Protein AF-A0A1Q4X7B1-F1 (afdb_monomer_lite)

Secondary structure (DSSP, 8-state):
-----------------------------------PPPP------PPPP---------------------EE-SSEETTEETT--HHHHHHTS-EEEEEEEEETTEEEEEETTSSEEEEEETTTEEEEEEE-SS-EETTS-BTT--TT-HHHHHH-TT-EEETTEEEEEEETTEEEEESSSEEEEETT--S--

Sequence (193 aa):
MGVVLVVAGLALVGCTAEPDASIGTASAATTTTTSTTPPSSTSAVAPSTVTVRSTVTSTVQETVVVDTTPVLSHSAFGAIKLGMTREQLVATGLVGEPTLRISAQCDVYHFKSGNGAAWIQDGQGLMAINVKSGARTAEGLPVEISPADPRLTQTYPSGENGPNGYSVWVNDNVFYFFQGGTTLARRGQACFN

Radius of gyration: 31.18 Å; chains: 1; bounding box: 64×111×54 Å

pLDDT: mean 78.81, std 21.67, range [33.97, 98.25]

Foldseek 3Di:
DDDDDDDDDDDDDDDDDDDDDDDDDDDDDDDDDDDDDDDDDDDDDDDDDDDDDDDPPDPPDDDDDDPPFFEDELADTVLGGFQAAPVSNVVVVQWDPFDDDLDPFWTWTAGPVNQWIWIQGPPRGTFKTKGLFRHAYPQGHTQQDALPDVVCCVSAVQWDDDPQGIKHDPDPFWIWGHRSGIMIGGPPDPRDD

Structure (mmCIF, N/CA/C/O backbone):
data_AF-A0A1Q4X7B1-F1
#
_entry.id   AF-A0A1Q4X7B1-F1
#
loop_
_atom_site.group_PDB
_atom_site.id
_atom_site.type_symbol
_atom_site.label_atom_id
_atom_site.label_alt_id
_atom_site.label_comp_id
_atom_site.label_asym_id
_atom_site.label_entity_id
_atom_site.label_seq_id
_atom_site.pdbx_PDB_ins_code
_atom_site.Cartn_x
_atom_site.Cartn_y
_atom_site.Cartn_z
_atom_site.occupancy
_atom_site.B_iso_or_equiv
_atom_site.auth_seq_id
_atom_site.auth_comp_id
_atom_site.auth_asym_id
_atom_site.auth_atom_id
_atom_site.pdbx_PDB_model_num
ATOM 1 N N . MET A 1 1 ? -6.717 47.091 19.981 1.00 45.00 1 MET A N 1
ATOM 2 C CA . MET A 1 1 ? -7.982 47.849 19.890 1.00 45.00 1 MET A CA 1
ATOM 3 C C . MET A 1 1 ? -8.382 47.919 18.428 1.00 45.00 1 MET A C 1
ATOM 5 O O . MET A 1 1 ? -7.565 48.354 17.632 1.00 45.00 1 MET A O 1
ATOM 9 N N . GLY A 1 2 ? -9.578 47.437 18.086 1.00 40.81 2 GLY A N 1
ATOM 10 C CA . GLY A 1 2 ? -10.105 47.402 16.716 1.00 40.81 2 GLY A CA 1
ATOM 11 C C . GLY A 1 2 ? -11.109 46.258 16.547 1.00 40.81 2 GLY A C 1
ATOM 12 O O . GLY A 1 2 ? -10.708 45.105 16.482 1.00 40.81 2 GLY A O 1
ATOM 13 N N . VAL A 1 3 ? -12.394 46.610 16.582 1.00 44.06 3 VAL A N 1
ATOM 14 C CA . VAL A 1 3 ? -13.625 45.784 16.604 1.00 44.06 3 VAL A CA 1
ATOM 15 C C . VAL A 1 3 ? -13.972 45.359 15.153 1.00 44.06 3 VAL A C 1
ATOM 17 O O . VAL A 1 3 ? -13.523 46.025 14.228 1.00 44.06 3 VAL A O 1
ATOM 20 N N . VAL A 1 4 ? -14.656 44.243 14.854 1.00 40.88 4 VAL A N 1
ATOM 21 C CA . VAL A 1 4 ? -16.124 44.156 14.650 1.00 40.88 4 VAL A CA 1
ATOM 22 C C . VAL A 1 4 ? -16.537 42.700 14.356 1.00 40.88 4 VAL A C 1
ATOM 24 O O . VAL A 1 4 ? -15.959 42.030 13.505 1.00 40.88 4 VAL A O 1
ATOM 27 N N . LEU A 1 5 ? -17.577 42.260 15.074 1.00 47.59 5 LEU A N 1
ATOM 28 C CA . LEU A 1 5 ? -18.411 41.071 14.870 1.00 47.59 5 LEU A CA 1
ATOM 29 C C . LEU A 1 5 ? -19.308 41.209 13.629 1.00 47.59 5 LEU A C 1
ATOM 31 O O . LEU A 1 5 ? -19.968 42.235 13.480 1.00 47.59 5 LEU A O 1
ATOM 35 N N . VAL A 1 6 ? -19.475 40.132 12.853 1.00 48.25 6 VAL A N 1
ATOM 36 C CA . VAL A 1 6 ? -20.700 39.906 12.064 1.00 48.25 6 VAL A CA 1
ATOM 37 C C . VAL A 1 6 ? -21.162 38.465 12.272 1.00 48.25 6 VAL A C 1
ATOM 39 O O . VAL A 1 6 ? -20.545 37.517 11.793 1.00 48.25 6 VAL A O 1
ATOM 42 N N . VAL A 1 7 ? -22.256 38.325 13.018 1.00 48.56 7 VAL A N 1
ATOM 43 C CA . VAL A 1 7 ? -23.097 37.128 13.091 1.00 48.56 7 VAL A CA 1
ATOM 44 C C . VAL A 1 7 ? -24.243 37.355 12.112 1.00 48.56 7 VAL A C 1
ATOM 46 O O . VAL A 1 7 ? -24.952 38.352 12.231 1.00 48.56 7 VAL A O 1
ATOM 49 N N . ALA A 1 8 ? -24.443 36.441 11.169 1.00 54.75 8 ALA A N 1
ATOM 50 C CA . ALA A 1 8 ? -25.655 36.387 10.362 1.00 54.75 8 ALA A CA 1
ATOM 51 C C . ALA A 1 8 ? -26.163 34.945 10.356 1.00 54.75 8 ALA A C 1
ATOM 53 O O . ALA A 1 8 ? -25.591 34.066 9.715 1.00 54.75 8 ALA A O 1
ATOM 54 N N . GLY A 1 9 ? -27.218 34.712 11.135 1.00 40.16 9 GLY A N 1
ATOM 55 C CA . GLY A 1 9 ? -28.049 33.525 11.027 1.00 40.16 9 GLY A CA 1
ATOM 56 C C . GLY A 1 9 ? -29.105 33.711 9.940 1.00 40.16 9 GLY A C 1
ATOM 57 O O . GLY A 1 9 ? -29.641 34.804 9.768 1.00 40.16 9 GLY A O 1
ATOM 58 N N . LEU A 1 10 ? -29.440 32.621 9.256 1.00 51.75 10 LEU A N 1
ATOM 59 C CA . LEU A 1 10 ? -30.729 32.449 8.599 1.00 51.75 10 LEU A CA 1
ATOM 60 C C . LEU A 1 10 ? -31.282 31.078 8.983 1.00 51.75 10 LEU A C 1
ATOM 62 O O . LEU A 1 10 ? -30.565 30.079 8.984 1.00 51.75 10 LEU A O 1
ATOM 66 N N . ALA A 1 11 ? -32.561 31.069 9.337 1.00 46.97 11 ALA A N 1
ATOM 67 C CA . ALA A 1 11 ? -33.305 29.922 9.818 1.00 46.97 11 ALA A CA 1
ATOM 68 C C . ALA A 1 11 ? -34.419 29.536 8.828 1.00 46.97 11 ALA A C 1
ATOM 70 O O . ALA A 1 11 ? -35.012 30.418 8.216 1.00 46.97 11 ALA A O 1
ATOM 71 N N . LEU A 1 12 ? -34.715 28.226 8.810 1.00 45.38 12 LEU A N 1
ATOM 72 C CA . LEU A 1 12 ? -36.012 27.546 8.605 1.00 45.38 12 LEU A CA 1
ATOM 73 C C . LEU A 1 12 ? -36.736 27.663 7.238 1.00 45.38 12 LEU A C 1
ATOM 75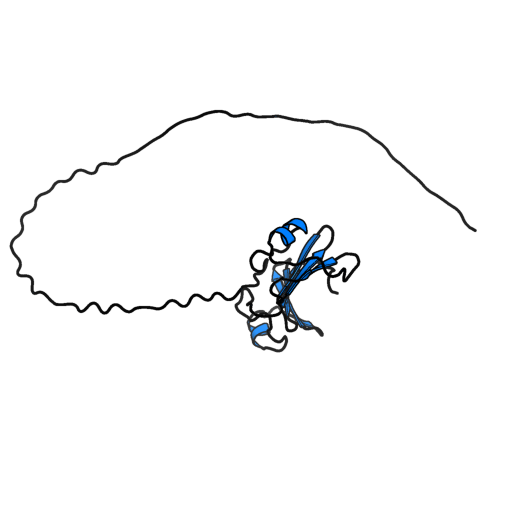 O O . LEU A 1 12 ? -37.035 28.755 6.774 1.00 45.38 12 LEU A O 1
ATOM 79 N N . VAL A 1 13 ? -37.135 26.518 6.648 1.00 49.47 13 VAL A N 1
ATOM 80 C CA . VAL A 1 13 ? -38.505 25.920 6.682 1.00 49.47 13 VAL A CA 1
ATOM 81 C C . VAL A 1 13 ? -38.670 24.801 5.613 1.00 49.47 13 VAL A C 1
ATOM 83 O O . VAL A 1 13 ? -38.412 25.049 4.442 1.00 49.47 13 VAL A O 1
ATOM 86 N N . GLY A 1 14 ? -39.215 23.635 6.032 1.00 33.97 14 GLY A N 1
ATOM 87 C CA . GLY A 1 14 ? -40.128 22.723 5.280 1.00 33.97 14 GLY A CA 1
ATOM 88 C C . GLY A 1 14 ? -39.505 21.788 4.222 1.00 33.97 14 GLY A C 1
ATOM 89 O O . GLY A 1 14 ? -38.581 22.187 3.537 1.00 33.97 14 GLY A O 1
ATOM 90 N N . CYS A 1 15 ? -39.906 20.532 3.981 1.00 43.72 15 CYS A N 1
ATOM 91 C CA . CYS A 1 15 ? -41.090 19.723 4.310 1.00 43.72 15 CYS A CA 1
ATOM 92 C C . CYS A 1 15 ? -40.674 18.231 4.313 1.00 43.72 15 CYS A C 1
ATOM 94 O O . CYS A 1 15 ? -39.997 17.779 3.396 1.00 43.72 15 CYS A O 1
ATOM 96 N N . THR A 1 16 ? -40.908 17.486 5.394 1.00 50.88 16 THR A N 1
ATOM 97 C CA . THR A 1 16 ? -41.884 16.376 5.511 1.00 50.88 16 THR A CA 1
ATOM 98 C C . THR A 1 16 ? -42.155 15.547 4.240 1.00 50.88 16 THR A C 1
ATOM 100 O O . THR A 1 16 ? -42.945 15.964 3.394 1.00 50.88 16 THR A O 1
ATOM 103 N N . ALA A 1 17 ? -41.621 14.323 4.186 1.00 46.66 17 ALA A N 1
ATOM 104 C CA . ALA A 1 17 ? -42.304 13.159 3.612 1.00 46.66 17 ALA A CA 1
ATOM 105 C C . ALA A 1 17 ? -41.731 11.873 4.241 1.00 46.66 17 ALA A C 1
ATOM 107 O O . ALA A 1 17 ? -40.556 11.555 4.087 1.00 46.66 17 ALA A O 1
ATOM 108 N N . GLU A 1 18 ? -42.585 11.164 4.965 1.00 51.38 18 GLU A N 1
ATOM 109 C CA . GLU A 1 18 ? -42.414 9.826 5.539 1.00 51.38 18 GLU A CA 1
ATOM 110 C C . GLU A 1 18 ? -43.729 9.081 5.213 1.00 51.38 18 GLU A C 1
ATOM 112 O O . GLU A 1 18 ? -44.738 9.747 4.956 1.00 51.38 18 GLU A O 1
ATOM 117 N N . PRO A 1 19 ? -43.821 7.757 5.381 1.00 50.91 19 PRO A N 1
ATOM 118 C CA . PRO A 1 19 ? -43.192 6.662 4.646 1.00 50.91 19 PRO A CA 1
ATOM 119 C C . PRO A 1 19 ? -44.212 5.955 3.719 1.00 50.91 19 PRO A C 1
ATOM 121 O O . PRO A 1 19 ? -45.417 6.125 3.881 1.00 50.91 19 PRO A O 1
ATOM 124 N N . ASP A 1 20 ? -43.757 5.081 2.815 1.00 44.84 20 ASP A N 1
ATOM 125 C CA . ASP A 1 20 ? -44.639 4.037 2.276 1.00 44.84 20 ASP A CA 1
ATOM 126 C C . ASP A 1 20 ? -44.042 2.655 2.543 1.00 44.84 20 ASP A C 1
ATOM 128 O O . ASP A 1 20 ? -42.934 2.314 2.118 1.00 44.84 20 ASP A O 1
ATOM 132 N N . ALA A 1 21 ? -44.781 1.895 3.341 1.00 43.91 21 ALA A N 1
ATOM 133 C CA . ALA A 1 21 ? -44.515 0.517 3.679 1.00 43.91 21 ALA A CA 1
ATOM 134 C C . ALA A 1 21 ? -45.283 -0.356 2.687 1.00 43.91 21 ALA A C 1
ATOM 136 O O . ALA A 1 21 ? -46.506 -0.429 2.752 1.00 43.91 21 ALA A O 1
ATOM 137 N N . SER A 1 22 ? -44.581 -1.085 1.819 1.00 52.12 22 SER A N 1
ATOM 138 C CA . SER A 1 22 ? -45.209 -2.155 1.041 1.00 52.12 22 SER A CA 1
ATOM 139 C C . SER A 1 22 ? -44.795 -3.512 1.597 1.00 52.12 22 SER A C 1
ATOM 141 O O . SER A 1 22 ? -43.726 -4.045 1.302 1.00 52.12 22 SER A O 1
ATOM 143 N N . ILE A 1 23 ? -45.686 -4.061 2.417 1.00 48.28 23 ILE A N 1
ATOM 144 C CA . ILE A 1 23 ? -45.691 -5.445 2.881 1.00 48.28 23 ILE A CA 1
ATOM 145 C C . ILE A 1 23 ? -46.274 -6.286 1.739 1.00 48.28 23 ILE A C 1
ATOM 147 O O . ILE A 1 23 ? -47.450 -6.157 1.410 1.00 48.28 23 ILE A O 1
ATOM 151 N N . GLY A 1 24 ? -45.451 -7.130 1.117 1.00 42.44 24 GLY A N 1
ATOM 152 C CA . GLY A 1 24 ? -45.874 -8.103 0.110 1.00 42.44 24 GLY A CA 1
ATOM 153 C C . GLY A 1 24 ? -45.699 -9.523 0.634 1.00 42.44 24 GLY A C 1
ATOM 154 O O . GLY A 1 24 ? -44.600 -10.070 0.612 1.00 42.44 24 GLY A O 1
ATOM 155 N N . THR A 1 25 ? -46.790 -10.100 1.125 1.00 42.44 25 THR A N 1
ATOM 156 C CA . THR A 1 25 ? -46.901 -11.481 1.605 1.00 42.44 25 THR A CA 1
ATOM 157 C C . THR A 1 25 ? -47.220 -12.437 0.443 1.00 42.44 25 THR A C 1
ATOM 159 O O . THR A 1 25 ? -48.009 -12.097 -0.431 1.00 42.44 25 THR A O 1
ATOM 162 N N . ALA A 1 26 ? -46.701 -13.668 0.550 1.00 41.50 26 ALA A N 1
ATOM 163 C CA . ALA A 1 26 ? -47.212 -14.939 0.004 1.00 41.50 26 ALA A CA 1
ATOM 164 C C . ALA A 1 26 ? -46.865 -15.399 -1.439 1.00 41.50 26 ALA A C 1
ATOM 166 O O . ALA A 1 26 ? -47.411 -14.934 -2.429 1.00 41.50 26 ALA A O 1
ATOM 167 N N . SER A 1 27 ? -46.065 -16.478 -1.470 1.00 47.03 27 SER A N 1
ATOM 168 C CA . SER A 1 27 ? -46.431 -17.848 -1.904 1.00 47.03 27 SER A CA 1
ATOM 169 C C . SER A 1 27 ? -46.794 -18.152 -3.372 1.00 47.03 27 SER A C 1
ATOM 171 O O . SER A 1 27 ? -47.877 -17.811 -3.830 1.00 47.03 27 SER A O 1
ATOM 173 N N . ALA A 1 28 ? -45.947 -18.963 -4.026 1.00 46.41 28 ALA A N 1
ATOM 174 C CA . ALA A 1 28 ? -46.290 -20.143 -4.853 1.00 46.41 28 ALA A CA 1
ATOM 175 C C . ALA A 1 28 ? -44.962 -20.833 -5.263 1.00 46.41 28 ALA A C 1
ATOM 177 O O . ALA A 1 28 ? -44.089 -20.193 -5.835 1.00 46.41 28 ALA A O 1
ATOM 178 N N . ALA A 1 29 ? -44.611 -22.020 -4.762 1.00 44.25 29 ALA A N 1
ATOM 179 C CA . ALA A 1 29 ? -45.049 -23.356 -5.189 1.00 44.25 29 ALA A CA 1
ATOM 180 C C . ALA A 1 29 ? -44.616 -23.756 -6.623 1.00 44.25 29 ALA A C 1
ATOM 182 O O . ALA A 1 29 ? -45.232 -23.376 -7.609 1.00 44.25 29 ALA A O 1
ATOM 183 N N . THR A 1 30 ? -43.558 -24.576 -6.652 1.00 47.38 30 THR A N 1
ATOM 184 C CA . THR A 1 30 ? -43.319 -25.789 -7.461 1.00 47.38 30 THR A CA 1
ATOM 185 C C . THR A 1 30 ? -43.568 -25.769 -8.973 1.00 47.38 30 THR A C 1
ATOM 187 O O . THR A 1 30 ? -44.698 -25.696 -9.446 1.00 47.38 30 THR A O 1
ATOM 190 N N . THR A 1 31 ? -42.533 -26.111 -9.748 1.00 47.59 31 THR A N 1
ATOM 191 C CA . THR A 1 31 ? -42.734 -26.949 -10.941 1.00 47.59 31 THR A CA 1
ATOM 192 C C . THR A 1 31 ? -41.549 -27.890 -11.135 1.00 47.59 31 THR A C 1
ATOM 194 O O . THR A 1 31 ? -40.429 -27.480 -11.420 1.00 47.59 31 THR A O 1
ATOM 197 N N . THR A 1 32 ? -41.819 -29.174 -10.928 1.00 48.38 32 THR A N 1
ATOM 198 C CA . THR A 1 32 ? -40.955 -30.303 -11.253 1.00 48.38 32 THR A CA 1
ATOM 199 C C . THR A 1 32 ? -41.224 -30.704 -12.699 1.00 48.38 32 THR A C 1
ATOM 201 O O . THR A 1 32 ? -42.372 -30.959 -13.053 1.00 48.38 32 THR A O 1
ATOM 204 N N . THR A 1 33 ? -40.187 -30.811 -13.525 1.00 49.25 33 THR A N 1
ATOM 205 C CA . THR A 1 33 ? -40.265 -31.446 -14.847 1.00 49.25 33 THR A CA 1
ATOM 206 C C . THR A 1 33 ? -39.259 -32.588 -14.918 1.00 49.25 33 THR A C 1
ATOM 208 O O . THR A 1 33 ? -38.089 -32.425 -15.244 1.00 49.25 33 THR A O 1
ATOM 211 N N . THR A 1 34 ? -39.736 -33.784 -14.583 1.00 49.34 34 THR A N 1
ATOM 212 C CA . THR A 1 34 ? -39.118 -35.058 -14.959 1.00 49.34 34 THR A CA 1
ATOM 213 C C . THR A 1 34 ? -39.337 -35.290 -16.448 1.00 49.34 34 THR A C 1
ATOM 215 O O . THR A 1 34 ? -40.480 -35.418 -16.882 1.00 49.34 34 THR A O 1
ATOM 218 N N . SER A 1 35 ? -38.253 -35.362 -17.221 1.00 47.28 35 SER A N 1
ATOM 219 C CA . SER A 1 35 ? -38.294 -35.800 -18.616 1.00 47.28 35 SER A CA 1
ATOM 220 C C . SER A 1 35 ? -37.808 -37.243 -18.701 1.00 47.28 35 SER A C 1
ATOM 222 O O . SER A 1 35 ? -36.670 -37.561 -18.356 1.00 47.28 35 SER A O 1
ATOM 224 N N . THR A 1 36 ? -38.729 -38.117 -19.088 1.00 43.75 36 THR A N 1
ATOM 225 C CA . THR A 1 36 ? -38.572 -39.562 -19.233 1.00 43.75 36 THR A CA 1
ATOM 226 C C . THR A 1 36 ? -38.264 -39.871 -20.694 1.00 43.75 36 THR A C 1
ATOM 228 O O . THR A 1 36 ? -39.104 -39.629 -21.559 1.00 43.75 36 THR A O 1
ATOM 231 N N . THR A 1 37 ? -37.086 -40.424 -20.982 1.00 54.12 37 THR A N 1
ATOM 232 C CA . THR A 1 37 ? -36.738 -40.906 -22.328 1.00 54.12 37 THR A CA 1
ATOM 233 C C . THR A 1 37 ? -36.963 -42.424 -22.403 1.00 54.12 37 THR A C 1
ATOM 235 O O . THR A 1 37 ? -36.470 -43.143 -21.531 1.00 54.12 37 THR A O 1
ATOM 238 N N . PRO A 1 38 ? -37.705 -42.939 -23.400 1.00 66.69 38 PRO A N 1
ATOM 239 C CA . PRO A 1 38 ? -37.988 -44.368 -23.541 1.00 66.69 38 PRO A CA 1
ATOM 240 C C . PRO A 1 38 ? -36.775 -45.161 -24.071 1.00 66.69 38 PRO A C 1
ATOM 242 O O . PRO A 1 38 ? -36.024 -44.639 -24.898 1.00 66.69 38 PRO A O 1
ATOM 245 N N . PRO A 1 39 ? -36.595 -46.437 -23.678 1.00 59.38 39 PRO A N 1
ATOM 246 C CA . PRO A 1 39 ? -35.640 -47.335 -24.310 1.00 59.38 39 PRO A CA 1
ATOM 247 C C . PRO A 1 39 ? -36.331 -48.165 -25.400 1.00 59.38 39 PRO A C 1
ATOM 249 O O . PRO A 1 39 ? -37.412 -48.702 -25.170 1.00 59.38 39 PRO A O 1
ATOM 252 N N . SER A 1 40 ? -35.696 -48.318 -26.565 1.00 43.59 40 SER A N 1
ATOM 253 C CA . SER A 1 40 ? -35.762 -49.539 -27.390 1.00 43.59 40 SER A CA 1
ATOM 254 C C . SER A 1 40 ? -34.966 -49.381 -28.682 1.00 43.59 40 SER A C 1
ATOM 256 O O . SER A 1 40 ? -35.293 -48.563 -29.536 1.00 43.59 40 SER A O 1
ATOM 258 N N . SER A 1 41 ? -33.969 -50.238 -28.871 1.00 47.34 41 SER A N 1
ATOM 259 C CA . SER A 1 41 ? -33.924 -51.124 -30.041 1.00 47.34 41 SER A CA 1
ATOM 260 C C . SER A 1 41 ? -32.808 -52.150 -29.874 1.00 47.34 41 SER A C 1
ATOM 262 O O . SER A 1 41 ? -31.633 -51.840 -29.694 1.00 47.34 41 SER A O 1
ATOM 264 N N . THR A 1 42 ? -33.237 -53.402 -29.909 1.00 48.09 42 THR A N 1
ATOM 265 C CA . THR A 1 42 ? -32.446 -54.618 -30.030 1.00 48.09 42 THR A CA 1
ATOM 266 C C . THR A 1 42 ? -31.752 -54.629 -31.388 1.00 48.09 42 THR A C 1
ATOM 268 O O . THR A 1 42 ? -32.413 -54.447 -32.409 1.00 48.09 42 THR A O 1
ATOM 271 N N . SER A 1 43 ? -30.448 -54.895 -31.424 1.00 47.94 43 SER A N 1
ATOM 272 C CA . SER A 1 43 ? -29.773 -55.292 -32.660 1.00 47.94 43 SER A CA 1
ATOM 273 C C . SER A 1 43 ? -28.672 -56.298 -32.342 1.00 47.94 43 SER A C 1
ATOM 275 O O . SER A 1 43 ? -27.777 -56.036 -31.541 1.00 47.94 43 SER A O 1
ATOM 277 N N . ALA A 1 44 ? -28.812 -57.490 -32.916 1.00 51.66 44 ALA A N 1
ATOM 278 C CA . ALA A 1 44 ? -27.937 -58.637 -32.745 1.00 51.66 44 ALA A CA 1
ATOM 279 C C . ALA A 1 44 ? -26.774 -58.569 -33.744 1.00 51.66 44 ALA A C 1
ATOM 281 O O . ALA A 1 44 ? -27.017 -58.474 -34.945 1.00 51.66 44 ALA A O 1
ATOM 282 N N . VAL A 1 45 ? -25.528 -58.670 -33.264 1.00 45.84 45 VAL A N 1
ATOM 283 C CA . VAL A 1 45 ? -24.334 -58.877 -34.102 1.00 45.84 45 VAL A CA 1
ATOM 284 C C . VAL A 1 45 ? -23.331 -59.795 -33.374 1.00 45.84 45 VAL A C 1
ATOM 286 O O . VAL A 1 45 ? -23.211 -59.764 -32.154 1.00 45.84 45 VAL A O 1
ATOM 289 N N . ALA A 1 46 ? -22.683 -60.643 -34.175 1.00 49.81 46 ALA A N 1
ATOM 290 C CA . ALA A 1 46 ? -21.834 -61.813 -33.919 1.00 49.81 46 ALA A CA 1
ATOM 291 C C . ALA A 1 46 ? -20.655 -61.677 -32.911 1.00 49.81 46 ALA A C 1
ATOM 293 O O . ALA A 1 46 ? -20.194 -60.570 -32.636 1.00 49.81 46 ALA A O 1
ATOM 294 N N . PRO A 1 47 ? -20.114 -62.807 -32.393 1.00 47.78 47 PRO A N 1
ATOM 295 C CA . PRO A 1 47 ? -19.005 -62.813 -31.436 1.00 47.78 47 PRO A CA 1
ATOM 296 C C . PRO A 1 47 ? -17.662 -62.471 -32.101 1.00 47.78 47 PRO A C 1
ATOM 298 O O . PRO A 1 47 ? -17.155 -63.227 -32.927 1.00 47.78 47 PRO A O 1
ATOM 301 N N . SER A 1 48 ? -17.057 -61.359 -31.681 1.00 52.12 48 SER A N 1
ATOM 302 C CA . SER A 1 48 ? -15.678 -60.994 -32.022 1.00 52.12 48 SER A CA 1
ATOM 303 C C . SER A 1 48 ? -14.744 -61.336 -30.862 1.00 52.12 48 SER A C 1
ATOM 305 O O . SER A 1 48 ? -14.941 -60.898 -29.730 1.00 52.12 48 SER A O 1
ATOM 307 N N . THR A 1 49 ? -13.713 -62.125 -31.149 1.00 51.56 49 THR A N 1
ATOM 308 C CA . THR A 1 49 ? -12.599 -62.449 -30.250 1.00 51.56 49 THR A CA 1
ATOM 309 C C . THR A 1 49 ? -11.865 -61.180 -29.811 1.00 51.56 49 THR A C 1
ATOM 311 O O . THR A 1 49 ? -11.276 -60.487 -30.641 1.00 51.56 49 THR A O 1
ATOM 314 N N . VAL A 1 50 ? -11.881 -60.879 -28.510 1.00 47.25 50 VAL A N 1
ATOM 315 C CA . VAL A 1 50 ? -11.164 -59.741 -27.918 1.00 47.25 50 VAL A CA 1
ATOM 316 C C . VAL A 1 50 ? -9.785 -60.199 -27.446 1.00 47.25 50 VAL A C 1
ATOM 318 O O . VAL A 1 50 ? -9.658 -60.921 -26.460 1.00 47.25 50 VAL A O 1
ATOM 321 N N . THR A 1 51 ? -8.737 -59.749 -28.132 1.00 49.88 51 THR A N 1
ATOM 322 C CA . THR A 1 51 ? -7.361 -59.810 -27.626 1.00 49.88 51 THR A CA 1
ATOM 323 C C . THR A 1 51 ? -7.207 -58.762 -26.526 1.00 49.88 51 THR A C 1
ATOM 325 O O . THR A 1 51 ? -7.236 -57.561 -26.797 1.00 49.88 51 THR A O 1
ATOM 328 N N . VAL A 1 52 ? -7.050 -59.203 -25.275 1.00 46.44 52 VAL A N 1
ATOM 329 C CA . VAL A 1 52 ? -6.786 -58.322 -24.129 1.00 46.44 52 VAL A CA 1
ATOM 330 C C . VAL A 1 52 ? -5.375 -57.751 -24.263 1.00 46.44 52 VAL A C 1
ATOM 332 O O . VAL A 1 52 ? -4.381 -58.414 -23.974 1.00 46.44 52 VAL A O 1
ATOM 335 N N . ARG A 1 53 ? -5.279 -56.503 -24.721 1.00 54.03 53 ARG A N 1
ATOM 336 C CA . ARG A 1 53 ? -4.056 -55.705 -24.636 1.00 54.03 53 ARG A CA 1
ATOM 337 C C . ARG A 1 53 ? -4.052 -55.029 -23.267 1.00 54.03 53 ARG A C 1
ATOM 339 O O . ARG A 1 53 ? -4.782 -54.066 -23.066 1.00 54.03 53 ARG A O 1
ATOM 346 N N . SER A 1 54 ? -3.254 -55.538 -22.329 1.00 50.09 54 SER A N 1
ATOM 347 C CA . SER A 1 54 ? -3.002 -54.858 -21.052 1.00 50.09 54 SER A CA 1
ATOM 348 C C . SER A 1 54 ? -2.316 -53.518 -21.312 1.00 50.09 54 SER A C 1
ATOM 350 O O . SER A 1 54 ? -1.109 -53.453 -21.538 1.00 50.09 54 SER A O 1
ATOM 352 N N . THR A 1 55 ? -3.087 -52.437 -21.304 1.00 54.19 55 THR A N 1
ATOM 353 C CA . THR A 1 55 ? -2.568 -51.076 -21.172 1.00 54.19 55 THR A CA 1
ATOM 354 C C . THR A 1 55 ? -2.242 -50.833 -19.706 1.00 54.19 55 THR A C 1
ATOM 356 O O . THR A 1 55 ? -3.136 -50.756 -18.868 1.00 54.19 55 THR A O 1
ATOM 359 N N . VAL A 1 56 ? -0.950 -50.736 -19.393 1.00 56.59 56 VAL A N 1
ATOM 360 C CA . VAL A 1 56 ? -0.476 -50.230 -18.103 1.00 56.59 56 VAL A CA 1
ATOM 361 C C . VAL A 1 56 ? -0.823 -48.743 -18.049 1.00 56.59 56 VAL A C 1
ATOM 363 O O . VAL A 1 56 ? -0.177 -47.924 -18.700 1.00 56.59 56 VAL A O 1
ATOM 366 N N . THR A 1 57 ? -1.876 -48.393 -17.315 1.00 57.09 57 THR A N 1
ATOM 367 C CA . THR A 1 57 ? -2.222 -46.999 -17.028 1.00 57.09 57 THR A CA 1
ATOM 368 C C . THR A 1 57 ? -1.229 -46.470 -15.998 1.00 57.09 57 THR A C 1
ATOM 370 O O . THR A 1 57 ? -1.347 -46.745 -14.807 1.00 57.09 57 THR A O 1
ATOM 373 N N . SER A 1 58 ? -0.205 -45.755 -16.463 1.00 59.94 58 SER A N 1
ATOM 374 C CA . SER A 1 58 ? 0.727 -45.036 -15.594 1.00 59.94 58 SER A CA 1
ATOM 375 C C . SER A 1 58 ? 0.028 -43.789 -15.055 1.00 59.94 58 SER A C 1
ATOM 377 O O . SER A 1 58 ? -0.112 -42.797 -15.767 1.00 59.94 58 SER A O 1
ATOM 379 N N . THR A 1 59 ? -0.443 -43.838 -13.811 1.00 63.62 59 THR A N 1
ATOM 380 C CA . THR A 1 59 ? -1.041 -42.683 -13.134 1.00 63.62 59 THR A CA 1
ATOM 381 C C . THR A 1 59 ? 0.065 -41.686 -12.787 1.00 63.62 59 THR A C 1
ATOM 383 O O . THR A 1 59 ? 0.763 -41.841 -11.787 1.00 63.62 59 THR A O 1
ATOM 386 N N . VAL A 1 60 ? 0.263 -40.679 -13.639 1.00 67.75 60 VAL A N 1
ATOM 387 C CA . VAL A 1 60 ? 1.117 -39.526 -13.330 1.00 67.75 60 VAL A CA 1
ATOM 388 C C . VAL A 1 60 ? 0.427 -38.738 -12.220 1.00 67.75 60 VAL A C 1
ATOM 390 O O . VAL A 1 60 ? -0.654 -38.192 -12.422 1.00 67.75 60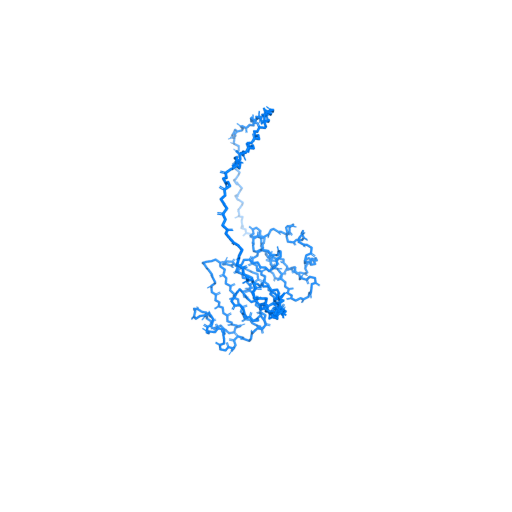 VAL A O 1
ATOM 393 N N . GLN A 1 61 ? 1.019 -38.729 -11.027 1.00 58.50 61 GLN A N 1
ATOM 394 C CA . GLN A 1 61 ? 0.588 -37.847 -9.948 1.00 58.50 61 GLN A CA 1
ATOM 395 C C . GLN A 1 61 ? 1.233 -36.481 -10.182 1.00 58.50 61 GLN A C 1
ATOM 397 O O . GLN A 1 61 ? 2.417 -36.295 -9.915 1.00 58.50 61 GLN A O 1
ATOM 402 N N . GLU A 1 62 ? 0.465 -35.547 -10.735 1.00 70.38 62 GLU A N 1
ATOM 403 C CA . GLU A 1 62 ? 0.866 -34.147 -10.839 1.00 70.38 62 GLU A CA 1
ATOM 404 C C . GLU A 1 62 ? 0.561 -33.448 -9.510 1.00 70.38 62 GLU A C 1
ATOM 406 O O . GLU A 1 62 ? -0.594 -33.284 -9.114 1.00 70.38 62 GLU A O 1
ATOM 411 N N . THR A 1 63 ? 1.605 -33.069 -8.779 1.00 69.38 63 THR A N 1
ATOM 412 C CA . THR A 1 63 ? 1.484 -32.256 -7.569 1.00 69.38 63 THR A CA 1
ATOM 413 C C . THR A 1 63 ? 1.337 -30.788 -7.958 1.00 69.38 63 THR A C 1
ATOM 415 O O . THR A 1 63 ? 2.312 -30.118 -8.293 1.00 69.38 63 THR A O 1
ATOM 418 N N . VAL A 1 64 ? 0.108 -30.271 -7.892 1.00 73.06 64 VAL A N 1
ATOM 419 C CA . VAL A 1 64 ? -0.173 -28.840 -8.071 1.00 73.06 64 VAL A CA 1
ATOM 420 C C . VAL A 1 64 ? 0.292 -28.082 -6.827 1.00 73.06 64 VAL A C 1
ATOM 422 O O . VAL A 1 64 ? -0.296 -28.208 -5.752 1.00 73.06 64 VAL A O 1
ATOM 425 N N . VAL A 1 65 ? 1.354 -27.288 -6.964 1.00 72.00 65 VAL A N 1
ATOM 426 C CA . VAL A 1 65 ? 1.785 -26.345 -5.923 1.00 72.00 65 VAL A CA 1
ATOM 427 C C . VAL A 1 65 ? 0.901 -25.105 -6.011 1.00 72.00 65 VAL A C 1
ATOM 429 O O . VAL A 1 65 ? 0.945 -24.371 -6.996 1.00 72.00 65 VAL A O 1
ATOM 432 N N . VAL A 1 66 ? 0.087 -24.873 -4.984 1.00 79.62 66 VAL A N 1
ATOM 433 C CA . VAL A 1 66 ? -0.730 -23.659 -4.868 1.00 79.62 66 VAL A CA 1
ATOM 434 C C . VAL A 1 66 ? 0.138 -22.542 -4.293 1.00 79.62 66 VAL A C 1
ATOM 436 O O . VAL A 1 66 ? 0.632 -22.662 -3.172 1.00 79.62 66 VAL A O 1
ATOM 439 N N . ASP A 1 67 ? 0.327 -21.456 -5.047 1.00 80.69 67 ASP A N 1
ATOM 440 C CA . ASP A 1 67 ? 0.974 -20.243 -4.535 1.00 80.69 67 ASP A CA 1
ATOM 441 C C . ASP A 1 67 ? 0.015 -19.530 -3.571 1.00 80.69 67 ASP A C 1
ATOM 443 O O . ASP A 1 67 ? -1.019 -18.996 -3.973 1.00 80.69 67 ASP A O 1
ATOM 447 N N . THR A 1 68 ? 0.344 -19.555 -2.281 1.00 87.56 68 THR A N 1
ATOM 448 C CA . THR A 1 68 ? -0.441 -18.916 -1.217 1.00 87.56 68 THR A CA 1
ATOM 449 C C . THR A 1 68 ? 0.108 -17.544 -0.826 1.00 87.56 68 THR A C 1
ATOM 451 O O . THR A 1 68 ? -0.230 -17.034 0.244 1.00 87.56 68 THR A O 1
ATOM 454 N N . THR A 1 69 ? 0.990 -16.951 -1.635 1.00 93.94 69 THR A N 1
ATOM 455 C CA . THR A 1 69 ? 1.584 -15.645 -1.331 1.00 93.94 69 THR A CA 1
ATOM 456 C C . THR A 1 69 ? 0.500 -14.558 -1.329 1.00 93.94 69 THR A C 1
ATOM 458 O O . THR A 1 69 ? -0.217 -14.414 -2.322 1.00 93.94 69 THR A O 1
ATOM 461 N N . PRO A 1 70 ? 0.364 -13.761 -0.251 1.00 96.31 70 PRO A N 1
ATOM 462 C CA . PRO A 1 70 ? -0.567 -12.639 -0.212 1.00 96.31 70 PRO A CA 1
ATOM 463 C C . PRO A 1 70 ? -0.350 -11.655 -1.365 1.00 96.31 70 PRO A C 1
ATOM 465 O O . PRO A 1 70 ? 0.785 -11.329 -1.712 1.00 96.31 70 PRO A O 1
ATOM 468 N N . VAL A 1 71 ? -1.445 -11.131 -1.915 1.00 97.69 71 VAL A N 1
ATOM 469 C CA . VAL A 1 71 ? -1.407 -10.180 -3.032 1.00 97.69 71 VAL A CA 1
ATOM 470 C C . VAL A 1 71 ? -1.921 -8.814 -2.585 1.00 97.69 71 VAL A C 1
ATOM 472 O O . VAL A 1 71 ? -3.033 -8.683 -2.067 1.00 97.69 71 VAL A O 1
ATOM 475 N N . LEU A 1 72 ? -1.109 -7.786 -2.813 1.00 98.19 72 LEU A N 1
ATOM 476 C CA . LEU A 1 72 ? -1.513 -6.389 -2.797 1.00 98.19 72 LEU A CA 1
ATOM 477 C C . LEU A 1 72 ? -2.067 -6.057 -4.183 1.00 98.19 72 LEU A C 1
ATOM 479 O O . LEU A 1 72 ? -1.317 -5.756 -5.104 1.00 98.19 72 LEU A O 1
ATOM 483 N N . SER A 1 73 ? -3.383 -6.144 -4.336 1.00 97.75 73 SER A N 1
ATOM 484 C CA . SER A 1 73 ? -4.088 -5.794 -5.576 1.00 97.75 73 SER A CA 1
ATOM 485 C C . SER A 1 73 ? -4.172 -4.275 -5.775 1.00 97.75 73 SER A C 1
ATOM 487 O O . SER A 1 73 ? -3.849 -3.511 -4.869 1.00 97.75 73 SER A O 1
ATOM 489 N N . HIS A 1 74 ? -4.702 -3.816 -6.913 1.00 97.31 74 HIS A N 1
ATOM 490 C CA . HIS A 1 74 ? -4.921 -2.383 -7.183 1.00 97.31 74 HIS A CA 1
ATOM 491 C C . HIS A 1 74 ? -6.006 -1.719 -6.323 1.00 97.31 74 HIS A C 1
ATOM 493 O O . HIS A 1 74 ? -6.285 -0.534 -6.492 1.00 97.31 74 HIS A O 1
ATOM 499 N N . SER A 1 75 ? -6.659 -2.456 -5.422 1.00 97.12 75 SER A N 1
ATOM 500 C CA . SER A 1 75 ? -7.704 -1.906 -4.545 1.00 97.12 75 SER A CA 1
ATOM 501 C C . SER A 1 75 ? -7.649 -2.399 -3.099 1.00 97.12 75 SER A C 1
ATOM 503 O O . SER A 1 75 ? -8.367 -1.867 -2.249 1.00 97.12 75 SER A O 1
ATOM 505 N N . ALA A 1 76 ? -6.839 -3.418 -2.804 1.00 97.50 76 ALA A N 1
ATOM 506 C CA . ALA A 1 76 ? -6.946 -4.164 -1.558 1.00 97.50 76 ALA A CA 1
ATOM 507 C C . ALA A 1 76 ? -5.704 -4.995 -1.222 1.00 97.50 76 ALA A C 1
ATOM 509 O O . ALA A 1 76 ? -4.987 -5.444 -2.118 1.00 97.50 76 ALA A O 1
ATOM 510 N N . PHE A 1 77 ? -5.546 -5.302 0.064 1.00 97.88 77 PHE A N 1
ATOM 511 C CA . PHE A 1 77 ? -4.650 -6.325 0.596 1.00 97.88 77 PHE A CA 1
ATOM 512 C C . PHE A 1 77 ? -5.451 -7.298 1.468 1.00 97.88 77 PHE A C 1
ATOM 514 O O . PHE A 1 77 ? -5.889 -6.957 2.571 1.00 97.88 77 PHE A O 1
ATOM 521 N N . GLY A 1 78 ? -5.696 -8.506 0.955 1.00 95.69 78 GLY A N 1
ATOM 522 C CA . GLY A 1 78 ? -6.608 -9.456 1.596 1.00 95.69 78 GLY A CA 1
ATOM 523 C C . GLY A 1 78 ? -8.009 -8.857 1.781 1.00 95.69 78 GLY A C 1
ATOM 524 O O . GLY A 1 78 ? -8.647 -8.439 0.816 1.00 95.69 78 GLY A O 1
ATOM 525 N N . ALA A 1 79 ? -8.487 -8.799 3.027 1.00 97.38 79 ALA A N 1
ATOM 526 C CA . ALA A 1 79 ? -9.784 -8.203 3.355 1.00 97.38 79 ALA A CA 1
ATOM 527 C C . ALA A 1 79 ? -9.750 -6.668 3.488 1.00 97.38 79 ALA A C 1
ATOM 529 O O . ALA A 1 79 ? -10.810 -6.050 3.520 1.00 97.38 79 ALA A O 1
ATOM 530 N N . ILE A 1 80 ? -8.569 -6.044 3.554 1.00 98.25 80 ILE A N 1
ATOM 531 C CA . ILE A 1 80 ? -8.415 -4.593 3.718 1.00 98.25 80 ILE A CA 1
ATOM 532 C C . ILE A 1 80 ? -8.553 -3.924 2.350 1.00 98.25 80 ILE A C 1
ATOM 534 O O . ILE A 1 80 ? -7.745 -4.186 1.462 1.00 98.25 80 ILE A O 1
ATOM 538 N N . LYS A 1 81 ? -9.551 -3.052 2.171 1.00 98.19 81 LYS A N 1
ATOM 539 C CA . LYS A 1 81 ? -9.850 -2.395 0.887 1.00 98.19 81 LYS A CA 1
ATOM 540 C C . LYS A 1 81 ? -9.789 -0.881 1.001 1.00 98.19 81 LYS A C 1
ATOM 542 O O . LYS A 1 81 ? -10.265 -0.308 1.981 1.00 98.19 81 LYS A O 1
ATOM 547 N N . LEU A 1 82 ? -9.259 -0.230 -0.030 1.00 97.62 82 LEU A N 1
ATOM 548 C CA . LEU A 1 82 ? -9.322 1.224 -0.156 1.00 97.62 82 LEU A CA 1
ATOM 549 C C . LEU A 1 82 ? -10.779 1.710 -0.065 1.00 97.62 82 LEU A C 1
ATOM 551 O O . LEU A 1 82 ? -11.694 1.070 -0.580 1.00 97.62 82 LEU A O 1
ATOM 555 N N . GLY A 1 83 ? -10.986 2.844 0.602 1.00 96.75 83 GLY A N 1
ATOM 556 C CA . GLY A 1 83 ? -12.299 3.438 0.856 1.00 96.75 83 GLY A CA 1
ATOM 557 C C . GLY A 1 83 ? -13.046 2.883 2.073 1.00 96.75 83 GLY A C 1
ATOM 558 O O . GLY A 1 83 ? -14.075 3.449 2.430 1.00 96.75 83 GLY A O 1
ATOM 559 N N . MET A 1 84 ? -12.545 1.833 2.740 1.00 97.94 84 MET A N 1
ATOM 560 C CA . MET A 1 84 ? -13.156 1.338 3.980 1.00 97.94 84 MET A CA 1
ATOM 561 C C . MET A 1 84 ? -13.254 2.433 5.046 1.00 97.94 84 MET A C 1
ATOM 563 O O . MET A 1 84 ? -12.314 3.206 5.236 1.00 97.94 84 MET A O 1
ATOM 567 N N . THR A 1 85 ? -14.366 2.477 5.778 1.00 96.19 85 THR A N 1
ATOM 568 C CA . THR A 1 85 ? -14.463 3.308 6.985 1.00 96.19 85 THR A CA 1
ATOM 569 C C . THR A 1 85 ? -13.594 2.738 8.107 1.00 96.19 85 THR A C 1
ATOM 571 O O . THR A 1 85 ? -13.071 1.623 8.019 1.00 96.19 85 THR A O 1
ATOM 574 N N . ARG A 1 86 ? -13.464 3.495 9.199 1.00 94.56 86 ARG A N 1
ATOM 575 C CA . ARG A 1 86 ? -12.766 3.045 10.408 1.00 94.56 86 ARG A CA 1
ATOM 576 C C . ARG A 1 86 ? -13.359 1.754 10.954 1.00 94.56 86 ARG A C 1
ATOM 578 O O . ARG A 1 86 ? -12.636 0.800 11.220 1.00 94.56 86 ARG A O 1
ATOM 585 N N . GLU A 1 87 ? -14.676 1.722 11.067 1.00 95.25 87 GLU A N 1
ATOM 586 C CA . GLU A 1 87 ? -15.433 0.605 11.616 1.00 95.25 87 GLU A CA 1
ATOM 587 C C . GLU A 1 87 ? -15.259 -0.633 10.736 1.00 95.25 87 GLU A C 1
ATOM 589 O O . GLU A 1 87 ? -15.017 -1.723 11.245 1.00 95.25 87 GLU A O 1
ATOM 594 N N . GLN A 1 88 ? -15.299 -0.459 9.411 1.00 97.81 88 GLN A N 1
ATOM 595 C CA . GLN A 1 88 ? -15.074 -1.545 8.457 1.00 97.81 88 GLN A CA 1
ATOM 596 C C . GLN A 1 88 ? -13.648 -2.093 8.537 1.00 97.81 88 GLN A C 1
ATOM 598 O O . GLN A 1 88 ? -13.466 -3.309 8.540 1.00 97.81 88 GLN A O 1
ATOM 603 N N . LEU A 1 89 ? -12.644 -1.215 8.633 1.00 97.44 89 LEU A N 1
ATOM 604 C CA . LEU A 1 89 ? -11.248 -1.624 8.754 1.00 97.44 89 LEU A CA 1
ATOM 605 C C . LEU A 1 89 ? -11.021 -2.439 10.034 1.00 97.44 89 LEU A C 1
ATOM 607 O O . LEU A 1 89 ? -10.434 -3.518 9.972 1.00 97.44 89 LEU A O 1
ATOM 611 N N . VAL A 1 90 ? -11.525 -1.965 11.175 1.00 96.44 90 VAL A N 1
ATOM 612 C CA . VAL A 1 90 ? -11.426 -2.678 12.459 1.00 96.44 90 VAL A CA 1
ATOM 613 C C . VAL A 1 90 ? -12.188 -4.006 12.409 1.00 96.44 90 VAL A C 1
ATOM 615 O O . VAL A 1 90 ? -11.669 -5.027 12.862 1.00 96.44 90 VAL A O 1
ATOM 618 N N . ALA A 1 91 ? -13.367 -4.033 11.779 1.00 97.62 91 ALA A N 1
ATOM 619 C CA . ALA A 1 91 ? -14.176 -5.241 11.621 1.00 97.62 91 ALA A CA 1
ATOM 620 C C . ALA A 1 91 ? -13.490 -6.341 10.793 1.00 97.62 91 ALA A C 1
ATOM 622 O O . ALA A 1 91 ? -13.847 -7.509 10.935 1.00 97.62 91 ALA A O 1
ATOM 623 N N . THR A 1 92 ? -12.473 -6.018 9.980 1.00 97.62 92 THR A N 1
ATOM 624 C CA . THR A 1 92 ? -11.655 -7.054 9.319 1.00 97.62 92 THR A CA 1
ATOM 625 C C . THR A 1 92 ? -10.902 -7.935 10.318 1.00 97.62 92 THR A C 1
ATOM 627 O O . THR A 1 92 ? -10.488 -9.039 9.976 1.00 97.62 92 THR A O 1
ATOM 630 N N . GLY A 1 93 ? -10.663 -7.442 11.538 1.00 97.31 93 GLY A N 1
ATOM 631 C CA . GLY A 1 93 ? -9.860 -8.120 12.549 1.00 97.31 93 GLY A CA 1
ATOM 632 C C . GLY A 1 93 ? -8.362 -8.180 12.230 1.00 97.31 93 GLY A C 1
ATOM 633 O O . GLY A 1 93 ? -7.612 -8.724 13.043 1.00 97.31 93 GLY A O 1
ATOM 634 N N . LEU A 1 94 ? -7.916 -7.611 11.103 1.00 97.06 94 LEU A N 1
ATOM 635 C CA . LEU A 1 94 ? -6.531 -7.670 10.616 1.00 97.06 94 LEU A CA 1
ATOM 636 C C . LEU A 1 94 ? -5.649 -6.526 11.131 1.00 97.06 94 LEU A C 1
ATOM 638 O O . LEU A 1 94 ? -4.424 -6.612 11.041 1.00 97.06 94 LEU A O 1
ATOM 642 N N . VAL A 1 95 ? -6.251 -5.475 11.686 1.00 97.12 95 VAL A N 1
ATOM 643 C CA . VAL A 1 95 ? -5.541 -4.311 12.228 1.00 97.12 95 VAL A CA 1
ATOM 644 C C . VAL A 1 95 ? -5.624 -4.242 13.748 1.00 97.12 95 VAL A C 1
ATOM 646 O O . VAL A 1 95 ? -6.572 -4.753 14.345 1.00 97.12 95 VAL A O 1
ATOM 649 N N . GLY A 1 96 ? -4.615 -3.639 14.372 1.00 92.75 96 GLY A N 1
ATOM 650 C CA . GLY A 1 96 ? -4.650 -3.266 15.785 1.00 92.75 96 GLY A CA 1
ATOM 651 C C . GLY A 1 96 ? -5.414 -1.963 16.035 1.00 92.75 96 GLY A C 1
ATOM 652 O O . GLY A 1 96 ? -6.076 -1.429 15.145 1.00 92.75 96 GLY A O 1
ATOM 653 N N . GLU A 1 97 ? -5.275 -1.445 17.253 1.00 88.88 97 GLU A N 1
ATOM 654 C CA . GLU A 1 97 ? -5.749 -0.108 17.619 1.00 88.88 97 GLU A CA 1
ATOM 655 C C . GLU A 1 97 ? -5.004 0.983 16.829 1.00 88.88 97 GLU A C 1
ATOM 657 O O . GLU A 1 97 ? -3.849 0.776 16.430 1.00 88.88 97 GLU A O 1
ATOM 662 N N . PRO A 1 98 ? -5.627 2.153 16.601 1.00 87.88 98 PRO A N 1
ATOM 663 C CA . PRO A 1 98 ? -4.948 3.267 15.959 1.00 87.88 98 PRO A CA 1
ATOM 664 C C . PRO A 1 98 ? -3.776 3.745 16.821 1.00 87.88 98 PRO A C 1
ATOM 666 O O . PRO A 1 98 ? -3.934 3.993 18.015 1.00 87.88 98 PRO A O 1
ATOM 669 N N . THR A 1 99 ? -2.594 3.889 16.225 1.00 79.56 99 THR A N 1
ATOM 670 C CA . THR A 1 99 ? -1.360 4.192 16.974 1.00 79.56 99 THR A CA 1
ATOM 671 C C . THR A 1 99 ? -0.895 5.632 16.854 1.00 79.56 99 THR A C 1
ATOM 673 O O . THR A 1 99 ? -0.222 6.126 17.755 1.00 79.56 99 THR A O 1
ATOM 676 N N . LEU A 1 100 ? -1.220 6.317 15.758 1.00 69.38 100 LEU A N 1
ATOM 677 C CA . LEU A 1 100 ? -0.750 7.676 15.511 1.00 69.38 100 LEU A CA 1
ATOM 678 C C . LEU A 1 100 ? -1.707 8.466 14.628 1.00 69.38 100 LEU A C 1
ATOM 680 O O . LEU A 1 100 ? -2.218 7.953 13.631 1.00 69.38 100 LEU A O 1
ATOM 684 N N . ARG A 1 101 ? -1.815 9.759 14.946 1.00 68.62 101 ARG A N 1
ATOM 685 C CA . ARG A 1 101 ? -2.157 10.803 13.983 1.00 68.62 101 ARG A CA 1
ATOM 686 C C . ARG A 1 101 ? -0.869 11.389 13.423 1.00 68.62 101 ARG A C 1
ATOM 688 O O . ARG A 1 101 ? -0.239 12.213 14.077 1.00 68.62 101 ARG A O 1
ATOM 695 N N . ILE A 1 102 ? -0.443 10.919 12.247 1.00 63.28 102 ILE A N 1
ATOM 696 C CA . ILE A 1 102 ? 0.763 11.447 11.570 1.00 63.28 102 ILE A CA 1
ATOM 697 C C . ILE A 1 102 ? 0.524 12.895 11.117 1.00 63.28 102 ILE A C 1
ATOM 699 O O . ILE A 1 102 ? 1.426 13.727 11.151 1.00 63.28 102 ILE A O 1
ATOM 703 N N . SER A 1 103 ? -0.718 13.210 10.757 1.00 66.31 103 SER A N 1
ATOM 704 C CA . SER A 1 103 ? -1.209 14.564 10.521 1.00 66.31 103 SER A CA 1
ATOM 705 C C . SER A 1 103 ? -2.542 14.740 11.245 1.00 66.31 103 SER A C 1
ATOM 707 O O . SER A 1 103 ? -3.159 13.758 11.666 1.00 66.31 103 SER A O 1
ATOM 709 N N . ALA A 1 104 ? -3.037 15.977 11.355 1.00 63.66 104 ALA A N 1
ATOM 710 C CA . ALA A 1 104 ? -4.352 16.255 11.945 1.00 63.66 104 ALA A CA 1
ATOM 711 C C . ALA A 1 104 ? -5.514 15.489 11.272 1.00 63.66 104 ALA A C 1
ATOM 713 O O . ALA A 1 104 ? -6.620 15.490 11.804 1.00 63.66 104 ALA A O 1
ATOM 714 N N . GLN A 1 105 ? -5.265 14.857 10.118 1.00 75.94 105 GLN A N 1
ATOM 715 C CA . GLN A 1 105 ? -6.277 14.306 9.228 1.00 75.94 105 GLN A CA 1
ATOM 716 C C . GLN A 1 105 ? -6.159 12.796 8.991 1.00 75.94 105 GLN A C 1
ATOM 718 O O . GLN A 1 105 ? -7.065 12.254 8.362 1.00 75.94 105 GLN A O 1
ATOM 723 N N . CYS A 1 106 ? -5.092 12.122 9.453 1.00 87.44 106 CYS A N 1
ATOM 724 C CA . CYS A 1 106 ? -4.899 10.696 9.173 1.00 87.44 106 CYS A CA 1
ATOM 725 C C . CYS A 1 106 ? -4.584 9.847 10.403 1.00 87.44 106 CYS A C 1
ATOM 727 O O . CYS A 1 106 ? -3.584 10.083 11.078 1.00 87.44 106 CYS A O 1
ATOM 729 N N . ASP A 1 107 ? -5.381 8.798 10.605 1.00 90.69 107 ASP A N 1
ATOM 730 C CA . ASP A 1 107 ? -5.163 7.763 11.616 1.00 90.69 107 ASP A CA 1
ATOM 731 C C . ASP A 1 107 ? -4.451 6.546 11.007 1.00 90.69 107 ASP A C 1
ATOM 733 O O . ASP A 1 107 ? -4.819 6.067 9.929 1.00 90.69 107 ASP A O 1
ATOM 737 N N . VAL A 1 108 ? -3.446 6.030 11.719 1.00 93.25 108 VAL A N 1
ATOM 738 C CA . VAL A 1 108 ? -2.658 4.857 11.310 1.00 93.25 108 VAL A CA 1
ATOM 739 C C . VAL A 1 108 ? -3.087 3.613 12.069 1.00 93.25 108 VAL A C 1
ATOM 741 O O . VAL A 1 108 ? -3.095 3.603 13.297 1.00 93.25 108 VAL A O 1
ATOM 744 N N . TYR A 1 109 ? -3.348 2.543 11.325 1.00 95.31 109 TYR A N 1
ATOM 745 C CA . TYR A 1 109 ? -3.709 1.224 11.832 1.00 95.31 109 TYR A CA 1
ATOM 746 C C . TYR A 1 109 ? -2.650 0.210 11.404 1.00 95.31 109 TYR A C 1
ATOM 748 O O . TYR A 1 109 ? -2.567 -0.156 10.230 1.00 95.31 109 TYR A O 1
ATOM 756 N N . HIS A 1 110 ? -1.825 -0.262 12.337 1.00 95.81 110 HIS A N 1
ATOM 757 C CA . HIS A 1 110 ? -0.853 -1.310 12.023 1.00 95.81 110 HIS A CA 1
ATOM 758 C C . HIS A 1 110 ? -1.539 -2.656 11.814 1.00 95.81 110 HIS A C 1
ATOM 760 O O . HIS A 1 110 ? -2.477 -3.011 12.531 1.00 95.81 110 HIS A O 1
ATOM 766 N N . PHE A 1 111 ? -1.036 -3.434 10.856 1.00 96.69 111 PHE A N 1
ATOM 767 C CA . PHE A 1 111 ? -1.488 -4.810 10.685 1.00 96.69 111 PHE A CA 1
ATOM 768 C C . PHE A 1 111 ? -1.023 -5.652 11.871 1.00 96.69 111 PHE A C 1
ATOM 770 O O . PHE A 1 111 ? 0.125 -5.537 12.304 1.00 96.69 111 PHE A O 1
ATOM 777 N N . LYS A 1 112 ? -1.881 -6.546 12.368 1.00 96.44 112 LYS A N 1
ATOM 778 C CA . LYS A 1 112 ? -1.534 -7.469 13.464 1.00 96.44 112 LYS A CA 1
ATOM 779 C C . LYS A 1 112 ? -0.390 -8.417 13.103 1.00 96.44 112 LYS A C 1
ATOM 781 O O . LYS A 1 112 ? 0.343 -8.856 13.977 1.00 96.44 112 LYS A O 1
ATOM 786 N N . SER A 1 113 ? -0.218 -8.701 11.816 1.00 94.25 113 SER A N 1
ATOM 787 C CA . SER A 1 113 ? 0.915 -9.446 11.260 1.00 94.25 113 SER A CA 1
ATOM 788 C C . SER A 1 113 ? 2.254 -8.703 11.361 1.00 94.25 113 SER A C 1
ATOM 790 O O . SER A 1 113 ? 3.294 -9.306 11.125 1.00 94.25 113 SER A O 1
ATOM 792 N N . GLY A 1 114 ? 2.256 -7.395 11.649 1.00 93.88 114 GLY A N 1
ATOM 793 C CA . GLY A 1 114 ? 3.462 -6.561 11.721 1.00 93.88 114 GLY A CA 1
ATOM 794 C C . GLY A 1 114 ? 4.064 -6.177 10.363 1.00 93.88 114 GLY A C 1
ATOM 795 O O . GLY A 1 114 ? 4.983 -5.360 10.304 1.00 93.88 114 GLY A O 1
ATOM 796 N N . ASN A 1 115 ? 3.530 -6.701 9.257 1.00 94.88 115 ASN A N 1
ATOM 797 C CA . ASN A 1 115 ? 4.076 -6.513 7.911 1.00 94.88 115 ASN A CA 1
ATOM 798 C C . ASN A 1 115 ? 3.517 -5.287 7.172 1.00 94.88 115 ASN A C 1
ATOM 800 O O . ASN A 1 115 ? 3.587 -5.236 5.947 1.00 94.88 115 ASN A O 1
ATOM 804 N N . GLY A 1 116 ? 2.957 -4.297 7.870 1.00 95.88 116 GLY A N 1
ATOM 805 C CA . GLY A 1 116 ? 2.383 -3.136 7.199 1.00 95.88 116 GLY A CA 1
ATOM 806 C C . GLY A 1 116 ? 1.494 -2.255 8.062 1.00 95.88 116 GLY A C 1
ATOM 807 O O . GLY A 1 116 ? 1.431 -2.396 9.288 1.00 95.88 116 GLY A O 1
ATOM 808 N N . ALA A 1 117 ? 0.832 -1.315 7.396 1.00 96.00 117 ALA A N 1
ATOM 809 C CA . ALA A 1 117 ? -0.127 -0.406 8.001 1.00 96.00 117 ALA A CA 1
ATOM 810 C C . ALA A 1 117 ? -1.172 0.072 6.984 1.00 96.00 117 ALA A C 1
ATOM 812 O O . ALA A 1 117 ? -0.968 0.035 5.771 1.00 96.00 117 ALA A O 1
ATOM 813 N N . ALA A 1 118 ? -2.291 0.541 7.514 1.00 96.25 118 ALA A N 1
ATOM 814 C CA . ALA A 1 118 ? -3.395 1.163 6.806 1.00 96.25 118 ALA A CA 1
ATOM 815 C C . ALA A 1 118 ? -3.566 2.604 7.309 1.00 96.25 118 ALA A C 1
ATOM 817 O O . ALA A 1 118 ? -3.467 2.848 8.512 1.00 96.25 118 ALA A O 1
ATOM 818 N N . TRP A 1 119 ? -3.853 3.545 6.409 1.00 95.62 119 TRP A N 1
ATOM 819 C CA . TRP A 1 119 ? -4.118 4.944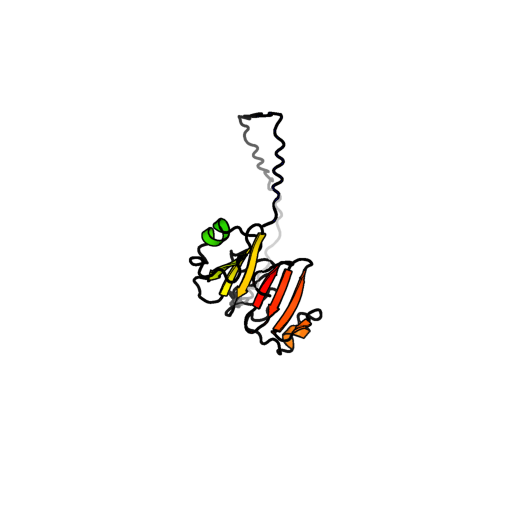 6.759 1.00 95.62 119 TRP A CA 1
ATOM 820 C C . TRP A 1 119 ? -5.531 5.335 6.378 1.00 95.62 119 TRP A C 1
ATOM 822 O O . TRP A 1 119 ? -5.925 5.225 5.212 1.00 95.62 119 TRP A O 1
ATOM 832 N N . ILE A 1 120 ? -6.270 5.839 7.359 1.00 94.19 120 ILE A N 1
ATOM 833 C CA . ILE A 1 120 ? -7.594 6.418 7.163 1.00 94.19 120 ILE A CA 1
ATOM 834 C C . ILE A 1 120 ? -7.470 7.926 7.207 1.00 94.19 120 ILE A C 1
ATOM 836 O O . ILE A 1 120 ? -6.937 8.455 8.175 1.00 94.19 120 ILE A O 1
ATOM 840 N N . GLN A 1 121 ? -8.010 8.594 6.191 1.00 92.56 121 GLN A N 1
ATOM 841 C CA . GLN A 1 121 ? -8.182 10.038 6.192 1.00 92.56 121 GLN A CA 1
ATOM 842 C C . GLN A 1 121 ? -9.621 10.380 6.587 1.00 92.56 121 GLN A C 1
ATOM 844 O O . GLN A 1 121 ? -10.578 9.797 6.059 1.00 92.56 121 GLN A O 1
ATOM 849 N N . ASP A 1 122 ? -9.775 11.326 7.512 1.00 88.81 122 ASP A N 1
ATOM 850 C CA . ASP A 1 122 ? -11.084 11.742 8.016 1.00 88.81 122 ASP A CA 1
ATOM 851 C C . ASP A 1 122 ? -11.998 12.188 6.854 1.00 88.81 122 ASP A C 1
ATOM 853 O O . ASP A 1 122 ? -11.613 12.967 5.981 1.00 88.81 122 ASP A O 1
ATOM 857 N N . GLY A 1 123 ? -13.211 11.626 6.802 1.00 89.56 123 GLY A N 1
ATOM 858 C CA . GLY A 1 123 ? -14.197 11.892 5.745 1.00 89.56 123 GLY A CA 1
ATOM 859 C C . GLY A 1 123 ? -13.902 11.271 4.370 1.00 89.56 123 GLY A C 1
ATOM 860 O O . GLY A 1 123 ? -14.709 11.443 3.459 1.00 89.56 123 GLY A O 1
ATOM 861 N N . GLN A 1 124 ? -12.787 10.554 4.191 1.00 93.25 124 GLN A N 1
ATOM 862 C CA . GLN A 1 124 ? -12.415 9.903 2.919 1.00 93.25 124 GLN A CA 1
ATOM 863 C C . GLN A 1 124 ? -12.242 8.377 3.032 1.00 93.25 124 GLN A C 1
ATOM 865 O O . GLN A 1 124 ? -12.199 7.684 2.010 1.00 93.25 124 GLN A O 1
ATOM 870 N N . GLY A 1 125 ? -12.171 7.852 4.259 1.00 95.25 125 GLY A N 1
ATOM 871 C CA . GLY A 1 125 ? -11.969 6.430 4.535 1.00 95.25 125 GLY A CA 1
ATOM 872 C C . GLY A 1 125 ? -10.512 6.007 4.354 1.00 95.25 125 GLY A C 1
ATOM 873 O O . GLY A 1 125 ? -9.594 6.824 4.441 1.00 95.25 125 GLY A O 1
ATOM 874 N N . LEU A 1 126 ? -10.288 4.715 4.125 1.00 96.50 126 LEU A N 1
ATOM 875 C CA . LEU A 1 126 ? -8.962 4.149 3.917 1.00 96.50 126 LEU A CA 1
ATOM 876 C C . LEU A 1 126 ? -8.350 4.677 2.615 1.00 96.50 126 LEU A C 1
ATOM 878 O O . LEU A 1 126 ? -8.786 4.322 1.518 1.00 96.50 126 LEU A O 1
ATOM 882 N N . MET A 1 127 ? -7.322 5.510 2.737 1.00 96.56 127 MET A N 1
ATOM 883 C CA . MET A 1 127 ? -6.664 6.157 1.601 1.00 96.56 127 MET A CA 1
ATOM 884 C C . MET A 1 127 ? -5.383 5.452 1.177 1.00 96.56 127 MET A C 1
ATOM 886 O O . MET A 1 127 ? -4.985 5.596 0.021 1.00 96.56 127 MET A O 1
ATOM 890 N N . ALA A 1 128 ? -4.758 4.683 2.072 1.00 96.56 128 ALA A N 1
ATOM 891 C CA . ALA A 1 128 ? -3.527 3.974 1.764 1.00 96.56 128 ALA A CA 1
ATOM 892 C C . ALA A 1 128 ? -3.367 2.659 2.533 1.00 96.56 128 ALA A C 1
ATOM 894 O O . ALA A 1 128 ? -3.819 2.519 3.671 1.00 96.56 128 ALA A O 1
ATOM 895 N N . ILE A 1 129 ? -2.667 1.720 1.903 1.00 97.94 129 ILE A N 1
ATOM 896 C CA . ILE A 1 129 ? -2.286 0.407 2.423 1.00 97.94 129 ILE A CA 1
ATOM 897 C C . ILE A 1 129 ? -0.799 0.228 2.120 1.00 97.94 129 ILE A C 1
ATOM 899 O O . ILE A 1 129 ? -0.412 0.219 0.957 1.00 97.94 129 ILE A O 1
ATOM 903 N N . ASN A 1 130 ? 0.037 0.067 3.137 1.00 97.12 130 ASN A N 1
ATOM 904 C CA . ASN A 1 130 ? 1.460 -0.223 2.985 1.00 97.12 130 ASN A CA 1
ATOM 905 C C . ASN A 1 130 ? 1.712 -1.645 3.436 1.00 97.12 130 ASN A C 1
ATOM 907 O O . ASN A 1 130 ? 1.353 -2.017 4.554 1.00 97.12 130 ASN A O 1
ATOM 911 N N . VAL A 1 131 ? 2.373 -2.406 2.577 1.00 98.19 131 VAL A N 1
ATOM 912 C CA . VAL A 1 131 ? 2.846 -3.748 2.878 1.00 98.19 131 VAL A CA 1
ATOM 913 C C . VAL A 1 131 ? 4.363 -3.723 2.785 1.00 98.19 131 VAL A C 1
ATOM 915 O O . VAL A 1 131 ? 4.936 -3.386 1.750 1.00 98.19 131 VAL A O 1
ATOM 918 N N . LYS A 1 132 ? 5.016 -4.037 3.899 1.00 97.31 132 LYS A N 1
ATOM 919 C CA . LYS A 1 132 ? 6.471 -3.992 4.039 1.00 97.31 132 LYS A CA 1
ATOM 920 C C . LYS A 1 132 ? 7.145 -5.221 3.449 1.00 97.31 132 LYS A C 1
ATOM 922 O O . LYS A 1 132 ? 8.245 -5.095 2.936 1.00 97.31 132 LYS A O 1
ATOM 927 N N . SER A 1 133 ? 6.523 -6.393 3.566 1.00 96.75 133 SER A N 1
ATOM 928 C CA . SER A 1 133 ? 7.121 -7.657 3.132 1.00 96.75 133 SER A CA 1
ATOM 929 C C . SER A 1 133 ? 6.109 -8.800 3.061 1.00 96.75 133 SER A C 1
ATOM 931 O O . SER A 1 133 ? 5.000 -8.720 3.610 1.00 96.75 133 SER A O 1
ATOM 933 N N . GLY A 1 134 ? 6.530 -9.894 2.417 1.00 95.19 134 GLY A N 1
ATOM 934 C CA . GLY A 1 134 ? 5.815 -11.174 2.436 1.00 95.19 134 GLY A CA 1
ATOM 935 C C . GLY A 1 134 ? 4.567 -11.190 1.558 1.00 95.19 134 GLY A C 1
ATOM 936 O O . GLY A 1 134 ? 3.656 -11.976 1.801 1.00 95.19 134 GLY A O 1
ATOM 937 N N . ALA A 1 135 ? 4.511 -10.303 0.568 1.00 97.56 135 ALA A N 1
ATOM 938 C CA . ALA A 1 135 ? 3.422 -10.200 -0.389 1.00 97.56 135 ALA A CA 1
ATOM 939 C C . ALA A 1 135 ? 3.969 -9.889 -1.785 1.00 97.56 135 ALA A C 1
ATOM 941 O O . ALA A 1 135 ? 5.136 -9.526 -1.949 1.00 97.56 135 ALA A O 1
ATOM 942 N N . ARG A 1 136 ? 3.105 -9.988 -2.792 1.00 97.94 136 ARG A N 1
ATOM 943 C CA . ARG A 1 136 ? 3.387 -9.527 -4.154 1.00 97.94 136 ARG A CA 1
ATOM 944 C C . ARG A 1 136 ? 2.372 -8.487 -4.606 1.00 97.94 136 ARG A C 1
ATOM 946 O O . ARG A 1 136 ? 1.248 -8.468 -4.113 1.00 97.94 136 ARG A O 1
ATOM 953 N N . THR A 1 137 ? 2.752 -7.633 -5.545 1.00 98.06 137 THR A N 1
ATOM 954 C CA . THR A 1 137 ? 1.802 -6.806 -6.296 1.00 98.06 137 THR A CA 1
ATOM 955 C C . THR A 1 137 ? 0.902 -7.682 -7.169 1.00 98.06 137 THR A C 1
ATOM 957 O O . THR A 1 137 ? 1.157 -8.879 -7.337 1.00 98.06 137 THR A O 1
ATOM 960 N N . ALA A 1 138 ? -0.144 -7.094 -7.755 1.00 97.19 138 ALA A N 1
ATOM 961 C CA . ALA A 1 138 ? -1.000 -7.787 -8.721 1.00 97.19 138 ALA A CA 1
ATOM 962 C C . ALA A 1 138 ? -0.207 -8.348 -9.919 1.00 97.19 138 ALA A C 1
ATOM 964 O O . ALA A 1 138 ? -0.564 -9.381 -10.476 1.00 97.19 138 ALA A O 1
ATOM 965 N N . GLU A 1 139 ? 0.894 -7.690 -10.274 1.00 97.12 139 GLU A N 1
ATOM 966 C CA . GLU A 1 139 ? 1.805 -8.050 -11.360 1.00 97.12 139 GLU A CA 1
ATOM 967 C C . GLU A 1 139 ? 2.888 -9.056 -10.935 1.00 97.12 139 GLU A C 1
ATOM 969 O O . GLU A 1 139 ? 3.734 -9.442 -11.739 1.00 97.12 139 GLU A O 1
ATOM 974 N N . GLY A 1 140 ? 2.877 -9.502 -9.676 1.00 97.00 140 GLY A N 1
ATOM 975 C CA . GLY A 1 140 ? 3.771 -10.549 -9.185 1.00 97.00 140 GLY A CA 1
ATOM 976 C C . GLY A 1 140 ? 5.139 -10.063 -8.699 1.00 97.00 140 GLY A C 1
ATOM 977 O O . GLY A 1 140 ? 5.989 -10.896 -8.374 1.00 97.00 140 GLY A O 1
ATOM 978 N N . LEU A 1 141 ? 5.369 -8.751 -8.593 1.00 97.62 141 LEU A N 1
ATOM 979 C CA . LEU A 1 141 ? 6.599 -8.232 -7.993 1.00 97.62 141 LEU A CA 1
ATOM 980 C C . LEU A 1 141 ? 6.532 -8.311 -6.463 1.00 97.62 141 LEU A C 1
ATOM 982 O O . LEU A 1 141 ? 5.485 -8.003 -5.899 1.00 97.62 141 LEU A O 1
ATOM 986 N N . PRO A 1 142 ? 7.615 -8.691 -5.762 1.00 97.75 142 PRO A N 1
ATOM 987 C CA . PRO A 1 142 ? 7.668 -8.606 -4.302 1.00 97.75 142 PRO A CA 1
ATOM 988 C C . PRO A 1 142 ? 7.388 -7.178 -3.825 1.00 97.75 142 PRO A C 1
ATOM 990 O O . PRO A 1 142 ? 7.895 -6.228 -4.417 1.00 97.75 142 PRO A O 1
ATOM 993 N N . VAL A 1 143 ? 6.620 -7.003 -2.748 1.00 97.81 143 VAL A N 1
ATOM 994 C CA . VAL A 1 143 ? 6.299 -5.655 -2.237 1.00 97.81 143 VAL A CA 1
ATOM 995 C C . VAL A 1 143 ? 7.509 -4.940 -1.622 1.00 97.81 143 VAL A C 1
ATOM 997 O O . VAL A 1 143 ? 7.545 -3.715 -1.562 1.00 97.81 143 VAL A O 1
ATOM 1000 N N . GLU A 1 144 ? 8.510 -5.693 -1.183 1.00 96.88 144 GLU A N 1
ATOM 1001 C CA . GLU A 1 144 ? 9.788 -5.212 -0.653 1.00 96.88 144 GLU A CA 1
ATOM 1002 C C . GLU A 1 144 ? 10.841 -4.934 -1.742 1.00 96.88 144 GLU A C 1
ATOM 1004 O O . GLU A 1 144 ? 12.010 -4.702 -1.430 1.00 96.88 144 GLU A O 1
ATOM 1009 N N . ILE A 1 145 ? 10.459 -4.996 -3.024 1.00 97.00 145 ILE A N 1
ATOM 1010 C CA . ILE A 1 145 ? 11.375 -4.754 -4.140 1.00 97.00 145 ILE A CA 1
ATOM 1011 C C . ILE A 1 145 ? 12.061 -3.384 -4.012 1.00 97.00 145 ILE A C 1
ATOM 1013 O O . ILE A 1 145 ? 11.447 -2.372 -3.664 1.00 97.00 145 ILE A O 1
ATOM 1017 N N . SER A 1 146 ? 13.367 -3.364 -4.289 1.00 95.50 146 SER A N 1
ATOM 1018 C CA . SER A 1 146 ? 14.151 -2.129 -4.287 1.00 95.50 146 SER A CA 1
ATOM 1019 C C . SER A 1 146 ? 13.655 -1.190 -5.391 1.00 95.50 146 SER A C 1
ATOM 1021 O O . SER A 1 146 ? 13.482 -1.658 -6.516 1.00 95.50 146 SER A O 1
ATOM 1023 N N . PRO A 1 147 ? 13.520 0.126 -5.138 1.00 95.00 147 PRO A N 1
ATOM 1024 C CA . PRO A 1 147 ? 13.186 1.105 -6.177 1.00 95.00 147 PRO A CA 1
ATOM 1025 C C . PRO A 1 147 ? 14.166 1.113 -7.361 1.00 95.00 147 PRO A C 1
ATOM 1027 O O . PRO A 1 147 ? 13.806 1.529 -8.455 1.00 95.00 147 PRO A O 1
ATOM 1030 N N . ALA A 1 148 ? 15.400 0.641 -7.152 1.00 94.06 148 ALA A N 1
ATOM 1031 C CA . ALA A 1 148 ? 16.428 0.542 -8.187 1.00 94.06 148 ALA A CA 1
ATOM 1032 C C . ALA A 1 148 ? 16.422 -0.799 -8.953 1.00 94.06 148 ALA A C 1
ATOM 1034 O O . ALA A 1 148 ? 17.261 -0.999 -9.831 1.00 94.06 148 ALA A O 1
ATOM 1035 N N . ASP A 1 149 ? 15.536 -1.743 -8.614 1.00 96.12 149 ASP A N 1
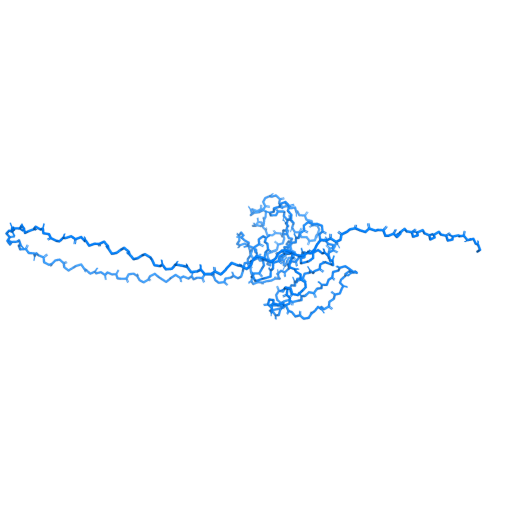ATOM 1036 C CA . ASP A 1 149 ? 15.452 -3.033 -9.307 1.00 96.12 149 ASP A CA 1
ATOM 1037 C C . ASP A 1 149 ? 14.884 -2.833 -10.728 1.00 96.12 149 ASP A C 1
ATOM 1039 O O . ASP A 1 149 ? 13.781 -2.299 -10.878 1.00 96.12 149 ASP A O 1
ATOM 1043 N N . PRO A 1 150 ? 15.582 -3.279 -11.790 1.00 96.44 150 PRO A N 1
ATOM 1044 C CA . PRO A 1 150 ? 15.147 -3.068 -13.173 1.00 96.44 150 PRO A CA 1
ATOM 1045 C C . PRO A 1 150 ? 13.813 -3.752 -13.509 1.00 96.44 150 PRO A C 1
ATOM 1047 O O . PRO A 1 150 ? 13.150 -3.370 -14.473 1.00 96.44 150 PRO A O 1
ATOM 1050 N N . ARG A 1 151 ? 13.376 -4.741 -12.718 1.00 97.38 151 ARG A N 1
ATOM 1051 C CA . ARG A 1 151 ? 12.065 -5.373 -12.908 1.00 97.38 151 ARG A CA 1
ATOM 1052 C C . ARG A 1 151 ? 10.911 -4.404 -12.656 1.00 97.38 151 ARG A C 1
ATOM 1054 O O . ARG A 1 151 ? 9.843 -4.616 -13.227 1.00 97.38 151 ARG A O 1
ATOM 1061 N N . LEU A 1 152 ? 11.103 -3.350 -11.851 1.00 96.75 152 LEU A N 1
ATOM 1062 C CA . LEU A 1 152 ? 10.077 -2.324 -11.638 1.00 96.75 152 LEU A CA 1
ATOM 1063 C C . LEU A 1 152 ? 9.770 -1.576 -12.929 1.00 96.75 152 LEU A C 1
ATOM 1065 O O . LEU A 1 152 ? 8.623 -1.574 -13.361 1.00 96.75 152 LEU A O 1
ATOM 1069 N N . THR A 1 153 ? 10.784 -1.009 -13.582 1.00 96.81 153 THR A N 1
ATOM 1070 C CA . THR A 1 153 ? 10.597 -0.262 -14.835 1.00 96.81 153 THR A CA 1
ATOM 1071 C C . THR A 1 153 ? 10.187 -1.169 -15.992 1.00 96.81 153 THR A C 1
ATOM 1073 O O . THR A 1 153 ? 9.470 -0.731 -16.887 1.00 96.81 153 THR A O 1
ATOM 1076 N N . GLN A 1 154 ? 10.577 -2.449 -15.963 1.00 97.62 154 GLN A N 1
ATOM 1077 C CA . GLN A 1 154 ? 10.094 -3.444 -16.921 1.00 97.62 154 GLN A CA 1
ATOM 1078 C C . GLN A 1 154 ? 8.597 -3.750 -16.746 1.00 97.62 154 GLN A C 1
ATOM 1080 O O . GLN A 1 154 ? 7.884 -3.896 -17.736 1.00 97.62 154 GLN A O 1
ATOM 1085 N N . THR A 1 155 ? 8.124 -3.866 -15.504 1.00 97.94 155 THR A N 1
ATOM 1086 C CA . THR A 1 155 ? 6.724 -4.211 -15.193 1.00 97.94 155 THR A CA 1
ATOM 1087 C C . THR A 1 155 ? 5.802 -2.997 -15.305 1.00 97.94 155 THR A C 1
ATOM 1089 O O . THR A 1 155 ? 4.664 -3.112 -15.751 1.00 97.94 155 THR A O 1
ATOM 1092 N N . TYR A 1 156 ? 6.307 -1.821 -14.939 1.00 96.88 156 TYR A N 1
ATOM 1093 C CA . TYR A 1 156 ? 5.569 -0.568 -14.852 1.00 96.88 156 TYR A CA 1
ATOM 1094 C C . TYR A 1 156 ? 6.246 0.524 -15.689 1.00 96.88 156 TYR A C 1
ATOM 1096 O O . TYR A 1 156 ? 6.763 1.486 -15.140 1.00 96.88 156 TYR A O 1
ATOM 1104 N N . PRO A 1 157 ? 6.249 0.444 -17.026 1.00 96.31 157 PRO A N 1
ATOM 1105 C CA . PRO A 1 157 ? 7.017 1.372 -17.862 1.00 96.31 157 PRO A CA 1
ATOM 1106 C C . PRO A 1 157 ? 6.582 2.844 -17.749 1.00 96.31 157 PRO A C 1
ATOM 1108 O O . PRO A 1 157 ? 7.341 3.733 -18.126 1.00 96.31 157 PRO A O 1
ATOM 1111 N N . SER A 1 158 ? 5.377 3.114 -17.239 1.00 95.88 158 SER A N 1
ATOM 1112 C CA . SER A 1 158 ? 4.850 4.460 -16.987 1.00 95.88 158 SER A CA 1
ATOM 1113 C C . SER A 1 158 ? 5.229 5.043 -15.622 1.00 95.88 158 SER A C 1
ATOM 1115 O O . SER A 1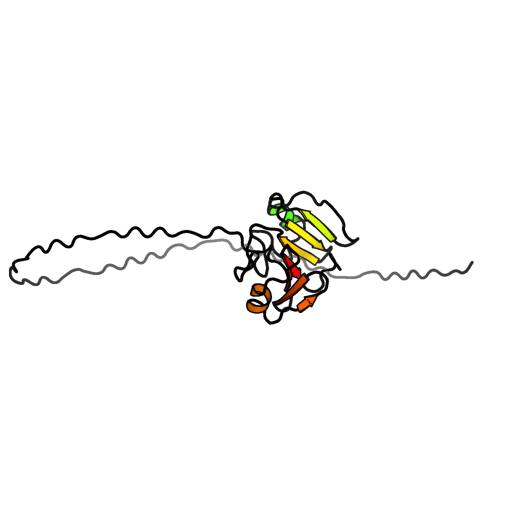 158 ? 4.812 6.158 -15.316 1.00 95.88 158 SER A O 1
ATOM 1117 N N . GLY A 1 159 ? 5.946 4.300 -14.775 1.00 95.81 159 GLY A N 1
ATOM 1118 C CA . GLY A 1 159 ? 6.303 4.774 -13.445 1.00 95.81 159 GLY A CA 1
ATOM 1119 C C . GLY A 1 159 ? 7.480 5.750 -13.438 1.00 95.81 159 GLY A C 1
ATOM 1120 O O . GLY A 1 159 ? 8.338 5.752 -14.323 1.00 95.81 159 GLY A O 1
ATOM 1121 N N . GLU A 1 160 ? 7.532 6.563 -12.392 1.00 95.69 160 GLU A N 1
ATOM 1122 C CA . GLU A 1 160 ? 8.459 7.671 -12.216 1.00 95.69 160 GLU A CA 1
ATOM 1123 C C . GLU A 1 160 ? 9.407 7.399 -11.042 1.00 95.69 160 GLU A C 1
ATOM 1125 O O . GLU A 1 160 ? 8.997 6.980 -9.958 1.00 95.69 160 GLU A O 1
ATOM 1130 N N . ASN A 1 161 ? 10.698 7.668 -11.246 1.00 94.06 161 ASN A N 1
ATOM 1131 C CA . ASN A 1 161 ? 11.678 7.665 -10.164 1.00 94.06 161 ASN A CA 1
ATOM 1132 C C . ASN A 1 161 ? 11.634 9.010 -9.432 1.00 94.06 161 ASN A C 1
ATOM 1134 O O . ASN A 1 161 ? 11.916 10.052 -10.022 1.00 94.06 161 ASN A O 1
ATOM 1138 N N . GLY A 1 162 ? 11.328 8.974 -8.140 1.00 88.25 162 GLY A N 1
ATOM 1139 C CA . GLY A 1 162 ? 11.432 10.106 -7.230 1.00 88.25 162 GLY A CA 1
ATOM 1140 C C . GLY A 1 162 ? 12.595 9.946 -6.244 1.00 88.25 162 GLY A C 1
ATOM 1141 O O . GLY A 1 162 ? 13.162 8.862 -6.107 1.00 88.25 162 GLY A O 1
ATOM 1142 N N . PRO A 1 163 ? 12.936 11.004 -5.489 1.00 86.25 163 PRO A N 1
ATOM 1143 C CA . PRO A 1 163 ? 14.005 10.949 -4.487 1.00 86.25 163 PRO A CA 1
ATOM 1144 C C . PRO A 1 163 ? 13.738 9.925 -3.370 1.00 86.25 163 PRO A C 1
ATOM 1146 O O . PRO A 1 163 ? 14.678 9.441 -2.748 1.00 86.25 163 PRO A O 1
ATOM 1149 N N . ASN A 1 164 ? 12.467 9.586 -3.137 1.00 87.44 164 ASN A N 1
ATOM 1150 C CA . ASN A 1 164 ? 12.032 8.723 -2.039 1.00 87.44 164 ASN A CA 1
ATOM 1151 C C . ASN A 1 164 ? 11.584 7.325 -2.497 1.00 87.44 164 ASN A C 1
ATOM 1153 O O . ASN A 1 164 ? 11.167 6.527 -1.664 1.00 87.44 164 ASN A O 1
ATOM 1157 N N . GLY A 1 165 ? 11.632 7.017 -3.797 1.00 94.44 165 GLY A N 1
ATOM 1158 C CA . GLY A 1 165 ? 11.149 5.737 -4.308 1.00 94.44 165 GLY A CA 1
ATOM 1159 C C . GLY A 1 165 ? 10.675 5.788 -5.755 1.00 94.44 165 GLY A C 1
ATOM 1160 O O . GLY A 1 165 ? 10.922 6.752 -6.472 1.00 94.44 165 GLY A O 1
ATOM 1161 N N . TYR A 1 166 ? 9.964 4.744 -6.166 1.00 96.94 166 TYR A N 1
ATOM 1162 C CA . TYR A 1 166 ? 9.382 4.609 -7.499 1.00 96.94 166 TYR A CA 1
ATOM 1163 C C . TYR A 1 166 ? 7.857 4.667 -7.407 1.00 96.94 166 TYR A C 1
ATOM 1165 O O . TYR A 1 166 ? 7.275 3.931 -6.612 1.00 96.94 166 TYR A O 1
ATOM 1173 N N . SER A 1 167 ? 7.194 5.524 -8.180 1.00 96.31 167 SER A N 1
ATOM 1174 C CA . SER A 1 167 ? 5.731 5.644 -8.186 1.00 96.31 167 SER A CA 1
ATOM 1175 C C . SER A 1 167 ? 5.145 5.236 -9.533 1.00 96.31 167 SER A C 1
ATOM 1177 O O . SER A 1 167 ? 5.714 5.512 -10.579 1.00 96.31 167 SER A O 1
ATOM 1179 N N . VAL A 1 168 ? 3.982 4.591 -9.532 1.00 97.62 168 VAL A N 1
ATOM 1180 C CA . VAL A 1 168 ? 3.249 4.274 -10.765 1.00 97.62 168 VAL A CA 1
ATOM 1181 C C . VAL A 1 168 ? 1.753 4.335 -10.518 1.00 97.62 168 VAL A C 1
ATOM 1183 O O . VAL A 1 168 ? 1.243 3.746 -9.568 1.00 97.62 168 VAL A O 1
ATOM 1186 N N . TRP A 1 169 ? 1.030 5.010 -11.405 1.00 97.25 169 TRP A N 1
ATOM 1187 C CA . TRP A 1 169 ? -0.427 4.937 -11.448 1.00 97.25 169 TRP A CA 1
ATOM 1188 C C . TRP A 1 169 ? -0.861 3.600 -12.047 1.00 97.25 169 TRP A C 1
ATOM 1190 O O . TRP A 1 169 ? -0.567 3.312 -13.205 1.00 97.25 169 TRP A O 1
ATOM 1200 N N . VAL A 1 170 ? -1.569 2.787 -11.262 1.00 95.81 170 VAL A N 1
ATOM 1201 C CA . VAL A 1 170 ? -2.145 1.512 -11.730 1.00 95.81 170 VAL A CA 1
ATOM 1202 C C . VAL A 1 170 ? -3.536 1.697 -12.334 1.00 95.81 170 VAL A C 1
ATOM 1204 O O . VAL A 1 170 ? -4.025 0.842 -13.065 1.00 95.81 170 VAL A O 1
ATOM 1207 N N . ASN A 1 171 ? -4.175 2.828 -12.035 1.00 94.69 171 ASN A N 1
ATOM 1208 C CA . ASN A 1 171 ? -5.365 3.341 -12.705 1.00 94.69 171 ASN A CA 1
ATOM 1209 C C . ASN A 1 171 ? -5.496 4.853 -12.440 1.00 94.69 171 ASN A C 1
ATOM 1211 O O . ASN A 1 171 ? -4.650 5.455 -11.777 1.00 94.69 171 ASN A O 1
ATOM 1215 N N . ASP A 1 172 ? -6.588 5.461 -12.904 1.00 94.38 172 ASP A N 1
ATOM 1216 C CA . ASP A 1 172 ? -6.838 6.901 -12.772 1.00 94.38 172 ASP A CA 1
ATOM 1217 C C . ASP A 1 172 ? -6.945 7.408 -11.332 1.00 94.38 172 ASP A C 1
ATOM 1219 O O . ASP A 1 172 ? -6.927 8.613 -11.111 1.00 94.38 172 ASP A O 1
ATOM 1223 N N . ASN A 1 173 ? -7.093 6.541 -10.336 1.00 95.69 173 ASN A N 1
ATOM 1224 C CA . ASN A 1 173 ? -7.336 6.969 -8.964 1.00 95.69 173 ASN A CA 1
ATOM 1225 C C . ASN A 1 173 ? -6.413 6.316 -7.939 1.00 95.69 173 ASN A C 1
ATOM 1227 O O . ASN A 1 173 ? -6.502 6.652 -6.762 1.00 95.69 173 ASN A O 1
ATOM 1231 N N . VAL A 1 174 ? -5.552 5.389 -8.345 1.00 96.94 174 VAL A N 1
ATOM 1232 C CA . VAL A 1 174 ? -4.724 4.606 -7.431 1.00 96.94 174 VAL A CA 1
ATOM 1233 C C . VAL A 1 174 ? -3.319 4.465 -7.991 1.00 96.94 174 VAL A C 1
ATOM 1235 O O . VAL A 1 174 ? -3.134 4.196 -9.179 1.00 96.94 174 VAL A O 1
ATOM 1238 N N . PHE A 1 175 ? -2.330 4.623 -7.121 1.00 97.00 175 PHE A N 1
ATOM 1239 C CA . PHE A 1 175 ? -0.927 4.430 -7.449 1.00 97.00 175 PHE A CA 1
ATOM 1240 C C . PHE A 1 175 ? -0.259 3.455 -6.482 1.00 97.00 175 PHE A C 1
ATOM 1242 O O . PHE A 1 175 ? -0.660 3.334 -5.320 1.00 97.00 175 PHE A O 1
ATOM 1249 N N . TYR A 1 176 ? 0.771 2.773 -6.978 1.00 97.69 176 TYR A N 1
ATOM 1250 C CA . TYR A 1 176 ? 1.784 2.146 -6.146 1.00 97.69 176 TYR A CA 1
ATOM 1251 C C . TYR A 1 176 ? 2.940 3.107 -5.903 1.00 97.69 176 TYR A C 1
ATOM 1253 O O . TYR A 1 176 ? 3.331 3.865 -6.790 1.00 97.69 176 TYR A O 1
ATOM 1261 N N . PHE A 1 177 ? 3.515 3.025 -4.710 1.00 97.06 177 PHE A N 1
ATOM 1262 C CA . PHE A 1 177 ? 4.763 3.674 -4.353 1.00 97.06 177 PHE A CA 1
ATOM 1263 C C . PHE A 1 177 ? 5.697 2.673 -3.674 1.00 97.06 177 PHE A C 1
ATOM 1265 O O . PHE A 1 177 ? 5.375 2.134 -2.614 1.00 97.06 177 PHE A O 1
ATOM 1272 N N . PHE A 1 178 ? 6.835 2.414 -4.308 1.00 97.56 178 PHE A N 1
ATOM 1273 C CA . PHE A 1 178 ? 7.846 1.449 -3.897 1.00 97.56 178 PHE A CA 1
ATOM 1274 C C . PHE A 1 178 ? 9.007 2.178 -3.217 1.00 97.56 178 PHE A C 1
ATOM 1276 O O . PHE A 1 178 ? 9.636 3.037 -3.831 1.00 97.56 178 PHE A O 1
ATOM 1283 N N . GLN A 1 179 ? 9.306 1.822 -1.964 1.00 94.50 179 GLN A N 1
ATOM 1284 C CA . GLN A 1 179 ? 10.365 2.447 -1.150 1.00 94.50 179 GLN A CA 1
ATOM 1285 C C . GLN A 1 179 ? 11.030 1.459 -0.162 1.00 94.50 179 GLN A C 1
ATOM 1287 O O . GLN A 1 179 ? 11.337 1.806 0.975 1.00 94.50 179 GLN A O 1
ATOM 1292 N N . GLY A 1 180 ? 11.182 0.185 -0.552 1.00 88.25 180 GLY A N 1
ATOM 1293 C CA . GLY A 1 180 ? 11.576 -0.916 0.355 1.00 88.25 180 GLY A CA 1
ATOM 1294 C C . GLY A 1 180 ? 10.401 -1.553 1.116 1.00 88.25 180 GLY A C 1
ATOM 1295 O O . GLY A 1 180 ? 10.562 -2.533 1.833 1.00 88.25 180 GLY A O 1
ATOM 1296 N N . GLY A 1 181 ? 9.207 -1.005 0.911 1.00 95.00 181 GLY A N 1
ATOM 1297 C CA . GLY A 1 181 ? 7.897 -1.637 1.015 1.00 95.00 181 GLY A CA 1
ATOM 1298 C C . GLY A 1 181 ? 7.005 -0.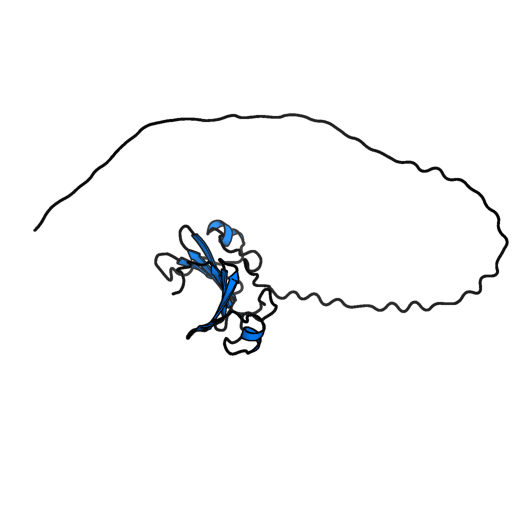995 -0.051 1.00 95.00 181 GLY A C 1
ATOM 1299 O O . GLY A 1 181 ? 7.372 0.049 -0.603 1.00 95.00 181 GLY A O 1
ATOM 1300 N N . THR A 1 182 ? 5.843 -1.577 -0.337 1.00 98.06 182 THR A N 1
ATOM 1301 C CA . THR A 1 182 ? 4.927 -1.040 -1.352 1.00 98.06 182 THR A CA 1
ATOM 1302 C C . THR A 1 182 ? 3.702 -0.441 -0.694 1.00 98.06 182 THR A C 1
ATOM 1304 O O . THR A 1 182 ? 3.008 -1.100 0.083 1.00 98.06 182 THR A O 1
ATOM 1307 N N . THR A 1 183 ? 3.416 0.809 -1.033 1.00 97.38 183 THR A N 1
ATOM 1308 C CA . THR A 1 183 ? 2.184 1.493 -0.657 1.00 97.38 183 THR A CA 1
ATOM 1309 C C . THR A 1 183 ? 1.237 1.540 -1.844 1.00 97.38 183 THR A C 1
ATOM 1311 O O . THR A 1 183 ? 1.592 2.067 -2.889 1.00 97.38 183 THR A O 1
ATOM 1314 N N . LEU A 1 184 ? 0.025 1.025 -1.675 1.00 98.00 184 LEU A N 1
ATOM 1315 C CA . LEU A 1 184 ? -1.118 1.271 -2.547 1.00 98.00 184 LEU A CA 1
ATOM 1316 C C . LEU A 1 184 ? -1.893 2.462 -1.984 1.00 98.00 184 LEU A C 1
ATOM 1318 O O . LEU A 1 184 ? -2.343 2.397 -0.839 1.00 98.00 184 LEU A O 1
ATOM 1322 N N . ALA A 1 185 ? -2.080 3.526 -2.760 1.00 97.00 185 ALA A N 1
ATOM 1323 C CA . ALA A 1 185 ? -2.756 4.721 -2.269 1.00 97.00 185 ALA A CA 1
ATOM 1324 C C . ALA A 1 185 ? -3.655 5.387 -3.307 1.00 97.00 185 ALA A C 1
ATOM 1326 O O . ALA A 1 185 ? -3.415 5.318 -4.510 1.00 97.00 185 ALA A O 1
ATOM 1327 N N . ARG A 1 186 ? -4.707 6.050 -2.820 1.00 96.12 186 ARG A N 1
ATOM 1328 C CA . ARG A 1 186 ? -5.646 6.806 -3.651 1.00 96.12 186 ARG A CA 1
ATOM 1329 C C . ARG A 1 186 ? -5.087 8.177 -4.023 1.00 96.12 186 ARG A C 1
ATOM 1331 O O . ARG A 1 186 ? -4.346 8.799 -3.261 1.00 96.12 186 ARG A O 1
ATOM 1338 N N . ARG A 1 187 ? -5.518 8.694 -5.172 1.00 94.25 187 ARG A N 1
ATOM 1339 C CA . ARG A 1 187 ? -5.314 10.091 -5.556 1.00 94.25 187 ARG A CA 1
ATOM 1340 C C . ARG A 1 187 ? -5.905 11.010 -4.486 1.00 94.25 187 ARG A C 1
ATOM 1342 O O . ARG A 1 187 ? -6.993 10.756 -3.974 1.00 94.25 187 ARG A O 1
ATOM 1349 N N . GLY A 1 188 ? -5.174 12.072 -4.156 1.00 90.50 188 GLY A N 1
ATOM 1350 C CA . GLY A 1 188 ? -5.585 13.035 -3.132 1.00 90.50 188 GLY A CA 1
ATOM 1351 C C . GLY A 1 188 ? -5.406 12.556 -1.687 1.00 90.50 188 GLY A C 1
ATOM 1352 O O . GLY A 1 188 ? -5.908 13.219 -0.784 1.00 90.50 188 GLY A O 1
ATOM 1353 N N . GLN A 1 189 ? -4.708 11.436 -1.449 1.00 89.38 189 GLN A N 1
ATOM 1354 C CA . GLN A 1 189 ? -4.294 11.061 -0.094 1.00 89.38 189 GLN A CA 1
ATOM 1355 C C . GLN A 1 189 ? -3.400 12.155 0.512 1.00 89.38 189 GLN A C 1
ATOM 1357 O O . GLN A 1 189 ? -2.510 12.667 -0.164 1.00 89.38 189 GLN A O 1
ATOM 1362 N N . ALA A 1 190 ? -3.631 12.493 1.780 1.00 85.75 190 ALA A N 1
ATOM 1363 C CA . ALA A 1 190 ? -2.871 13.509 2.514 1.00 85.75 190 ALA A CA 1
ATOM 1364 C C . ALA A 1 190 ? -2.132 12.936 3.740 1.00 85.75 190 ALA A C 1
ATOM 1366 O O . ALA A 1 190 ? -1.754 13.674 4.653 1.00 85.75 190 ALA A O 1
ATOM 1367 N N . CYS A 1 191 ? -1.961 11.614 3.802 1.00 79.62 191 CYS A N 1
ATOM 1368 C CA . CYS A 1 191 ? -1.433 10.928 4.981 1.00 79.62 191 CYS A CA 1
ATOM 1369 C C . CYS A 1 191 ? 0.094 10.888 5.032 1.00 79.62 191 CYS A C 1
ATOM 1371 O O . CYS A 1 191 ? 0.664 10.767 6.115 1.00 79.62 191 CYS A O 1
ATOM 1373 N N . PHE A 1 192 ? 0.749 11.006 3.882 1.00 73.31 192 PHE A N 1
ATOM 1374 C CA . PHE A 1 192 ? 2.196 11.138 3.761 1.00 73.31 192 PHE A CA 1
ATOM 1375 C C . PHE A 1 192 ? 2.487 12.002 2.528 1.00 73.31 192 PHE A C 1
ATOM 1377 O O . PHE A 1 192 ? 2.202 11.588 1.404 1.00 73.31 192 PHE A O 1
ATOM 1384 N N . ASN A 1 193 ? 2.978 13.219 2.775 1.00 56.56 193 ASN A N 1
ATOM 1385 C CA . ASN A 1 193 ? 3.521 14.157 1.788 1.00 56.56 193 ASN A CA 1
ATOM 1386 C C . ASN A 1 193 ? 5.024 14.283 2.017 1.00 56.56 193 ASN A C 1
ATOM 1388 O O . ASN A 1 193 ? 5.406 14.364 3.208 1.00 56.56 193 ASN A O 1
#